Protein AF-D9S8B2-F1 (afdb_monomer_lite)

Organism: Fibrobacter succinogenes (strain ATCC 19169 / S85) (NCBI:txid59374)

pLDDT: mean 85.85, std 14.14, range [37.97, 97.62]

Structure (mmCIF, N/CA/C/O backbone):
data_AF-D9S8B2-F1
#
_entry.id   AF-D9S8B2-F1
#
loop_
_atom_site.group_PDB
_atom_site.id
_atom_site.type_symbol
_atom_site.label_atom_id
_atom_site.label_alt_id
_atom_site.label_comp_id
_atom_site.label_asym_id
_atom_site.label_entity_id
_atom_site.label_seq_id
_atom_site.pdbx_PDB_ins_code
_atom_site.Cartn_x
_atom_site.Cartn_y
_atom_site.Cartn_z
_atom_site.occupancy
_atom_site.B_iso_or_equiv
_atom_site.auth_seq_id
_atom_site.auth_comp_id
_atom_site.auth_asym_id
_atom_site.auth_atom_id
_atom_site.pdbx_PDB_model_num
ATOM 1 N N . MET A 1 1 ? 41.529 -46.459 -47.192 1.00 40.34 1 MET A N 1
ATOM 2 C CA . MET A 1 1 ? 40.587 -45.377 -46.836 1.00 40.34 1 MET A CA 1
ATOM 3 C C . MET A 1 1 ? 40.704 -44.286 -47.883 1.00 40.34 1 MET A C 1
ATOM 5 O O . MET A 1 1 ? 41.814 -43.800 -48.067 1.00 40.34 1 MET A O 1
ATOM 9 N N . PRO A 1 2 ? 39.638 -43.948 -48.622 1.00 37.97 2 PRO A N 1
ATOM 10 C CA . PRO A 1 2 ? 39.686 -42.832 -49.551 1.00 37.97 2 PRO A CA 1
ATOM 11 C C . PRO A 1 2 ? 39.616 -41.527 -48.749 1.00 37.97 2 PRO A C 1
ATOM 13 O O . PRO A 1 2 ? 38.739 -41.355 -47.906 1.00 37.97 2 PRO A O 1
ATOM 16 N N . ILE A 1 3 ? 40.571 -40.630 -48.984 1.00 41.50 3 ILE A N 1
ATOM 17 C CA . ILE A 1 3 ? 40.560 -39.269 -48.447 1.00 41.50 3 ILE A CA 1
ATOM 18 C C . ILE A 1 3 ? 39.401 -38.550 -49.141 1.00 41.50 3 ILE A C 1
ATOM 20 O O . ILE A 1 3 ? 39.420 -38.386 -50.363 1.00 41.50 3 ILE A O 1
ATOM 24 N N . ALA A 1 4 ? 38.370 -38.181 -48.383 1.00 45.09 4 ALA A N 1
ATOM 25 C CA . ALA A 1 4 ? 37.278 -37.369 -48.893 1.00 45.09 4 ALA A CA 1
ATOM 26 C C . ALA A 1 4 ? 37.857 -36.041 -49.408 1.00 45.09 4 ALA A C 1
ATOM 28 O O . ALA A 1 4 ? 38.433 -35.270 -48.642 1.00 45.09 4 ALA A O 1
ATOM 29 N N . LYS A 1 5 ? 37.730 -35.786 -50.715 1.00 48.94 5 LYS A N 1
ATOM 30 C CA . LYS A 1 5 ? 37.937 -34.456 -51.297 1.00 48.94 5 LYS A CA 1
ATOM 31 C C . LYS A 1 5 ? 36.783 -33.567 -50.828 1.00 48.94 5 LYS A C 1
ATOM 33 O O . LYS A 1 5 ? 35.779 -33.458 -51.521 1.00 48.94 5 LYS A O 1
ATOM 38 N N . GLY A 1 6 ? 36.899 -33.001 -49.630 1.00 53.28 6 GLY A N 1
ATOM 39 C CA . GLY A 1 6 ? 36.084 -31.853 -49.247 1.00 53.28 6 GLY A CA 1
ATOM 40 C C . GLY A 1 6 ? 36.497 -30.673 -50.118 1.00 53.28 6 GLY A C 1
ATOM 41 O O . GLY A 1 6 ? 37.694 -30.409 -50.254 1.00 53.28 6 GLY A O 1
ATOM 42 N N . GLU A 1 7 ? 35.536 -30.006 -50.754 1.00 49.44 7 GLU A N 1
ATOM 43 C CA . GLU A 1 7 ? 35.808 -28.710 -51.368 1.00 49.44 7 GLU A CA 1
ATOM 44 C C . GLU A 1 7 ? 36.380 -27.780 -50.289 1.00 49.44 7 GLU A C 1
ATOM 46 O O . GLU A 1 7 ? 35.862 -27.753 -49.168 1.00 49.44 7 GLU A O 1
ATOM 51 N N . PRO A 1 8 ? 37.488 -27.078 -50.571 1.00 61.03 8 PRO A N 1
ATOM 52 C CA . PRO A 1 8 ? 38.069 -26.168 -49.603 1.00 61.03 8 PRO A CA 1
ATOM 53 C C . PRO A 1 8 ? 37.047 -25.087 -49.251 1.00 61.03 8 PRO A C 1
ATOM 55 O O . PRO A 1 8 ? 36.530 -24.417 -50.144 1.00 61.03 8 PRO A O 1
ATOM 58 N N . ASP A 1 9 ? 36.778 -24.902 -47.957 1.00 74.31 9 ASP A N 1
ATOM 59 C CA . ASP A 1 9 ? 35.929 -23.813 -47.486 1.00 74.31 9 ASP A CA 1
ATOM 60 C C . ASP A 1 9 ? 36.601 -22.475 -47.822 1.00 74.31 9 ASP A C 1
ATOM 62 O O . ASP A 1 9 ? 37.507 -21.992 -47.133 1.00 74.31 9 ASP A O 1
ATOM 66 N N . THR A 1 10 ? 36.158 -21.878 -48.926 1.00 68.88 10 THR A N 1
ATOM 67 C CA . THR A 1 10 ? 36.638 -20.594 -49.438 1.00 68.88 10 THR A CA 1
ATOM 68 C C . THR A 1 10 ? 36.550 -19.483 -48.394 1.00 68.88 10 THR A C 1
ATOM 70 O O . THR A 1 10 ? 37.372 -18.566 -48.422 1.00 68.88 10 THR A O 1
ATOM 73 N N . ARG A 1 11 ? 35.616 -19.574 -47.437 1.00 71.56 11 ARG A N 1
ATOM 74 C CA . ARG A 1 11 ? 35.477 -18.606 -46.345 1.00 71.56 11 ARG A CA 1
ATOM 75 C C . ARG A 1 11 ? 36.590 -18.765 -45.316 1.00 71.56 11 ARG A C 1
ATOM 77 O O . ARG A 1 11 ? 37.235 -17.776 -44.973 1.00 71.56 11 ARG A O 1
ATOM 84 N N . ALA A 1 12 ? 36.857 -19.992 -44.871 1.00 72.38 12 ALA A N 1
ATOM 85 C CA . ALA A 1 12 ? 37.939 -20.284 -43.931 1.00 72.38 12 ALA A CA 1
ATOM 86 C C . ALA A 1 12 ? 39.316 -19.920 -44.515 1.00 72.38 12 ALA A C 1
ATOM 88 O O . ALA A 1 12 ? 40.185 -19.406 -43.805 1.00 72.38 12 ALA A O 1
ATOM 89 N N . ILE A 1 13 ? 39.503 -20.111 -45.826 1.00 80.06 13 ILE A N 1
ATOM 90 C CA . ILE A 1 13 ? 40.725 -19.702 -46.531 1.00 80.06 13 ILE A CA 1
ATOM 91 C C . ILE A 1 13 ? 40.850 -18.178 -46.574 1.00 80.06 13 ILE A C 1
ATOM 93 O O . ILE A 1 13 ? 41.906 -17.652 -46.226 1.00 80.06 13 ILE A O 1
ATOM 97 N N . ALA A 1 14 ? 39.789 -17.459 -46.954 1.00 77.69 14 ALA A N 1
ATOM 98 C CA . ALA A 1 14 ? 39.804 -15.997 -46.996 1.00 77.69 14 ALA A CA 1
ATOM 99 C C . ALA A 1 14 ? 40.074 -15.387 -45.610 1.00 77.69 14 ALA A C 1
ATOM 101 O O . ALA A 1 14 ? 40.873 -14.462 -45.497 1.00 77.69 14 ALA A O 1
ATOM 102 N N . GLN A 1 15 ? 39.482 -15.949 -44.554 1.00 78.88 15 GLN A N 1
ATOM 103 C CA . GLN A 1 15 ? 39.717 -15.531 -43.171 1.00 78.88 15 GLN A CA 1
ATOM 104 C C . GLN A 1 15 ? 41.170 -15.775 -42.736 1.00 78.88 15 GLN A C 1
ATOM 106 O O . GLN A 1 15 ? 41.804 -14.892 -42.160 1.00 78.88 15 GLN A O 1
ATOM 111 N N . SER A 1 16 ? 41.723 -16.946 -43.064 1.00 81.38 16 SER A N 1
ATOM 112 C CA . SER A 1 16 ? 43.114 -17.291 -42.740 1.00 81.38 16 SER A CA 1
ATOM 113 C C . SER A 1 16 ? 44.113 -16.397 -43.483 1.00 81.38 16 SER A C 1
ATOM 115 O O . SER A 1 16 ? 45.097 -15.943 -42.901 1.00 81.38 16 SER A O 1
ATOM 117 N N . LEU A 1 17 ? 43.849 -16.101 -44.761 1.00 83.12 17 LEU A N 1
ATOM 118 C CA . LEU A 1 17 ? 44.675 -15.199 -45.565 1.00 83.12 17 LEU A CA 1
ATOM 119 C C . LEU A 1 17 ? 44.575 -13.746 -45.087 1.00 83.12 17 LEU A C 1
ATOM 121 O O . LEU A 1 17 ? 45.589 -13.055 -45.070 1.00 83.12 17 LEU A O 1
ATOM 125 N N . LEU A 1 18 ? 43.388 -13.292 -44.677 1.00 82.12 18 LEU A N 1
ATOM 126 C CA . LEU A 1 18 ? 43.183 -11.948 -44.133 1.00 82.12 18 LEU A CA 1
ATOM 127 C C . LEU A 1 18 ? 43.963 -11.750 -42.828 1.00 82.12 18 LEU A C 1
ATOM 129 O O . LEU A 1 18 ? 44.600 -10.717 -42.652 1.00 82.12 18 LEU A O 1
ATOM 133 N N . ALA A 1 19 ? 43.964 -12.758 -41.951 1.00 78.25 19 ALA A N 1
ATOM 134 C CA . ALA A 1 19 ? 44.742 -12.733 -40.715 1.00 78.25 19 ALA A CA 1
ATOM 135 C C . ALA A 1 19 ? 46.261 -12.754 -40.970 1.00 78.25 19 ALA A C 1
ATOM 137 O O . ALA A 1 19 ? 47.012 -12.081 -40.268 1.00 78.25 19 ALA A O 1
ATOM 138 N N . ALA A 1 20 ? 46.721 -13.512 -41.971 1.00 83.31 20 ALA A N 1
ATOM 139 C CA . ALA A 1 20 ? 48.143 -13.623 -42.299 1.00 83.31 20 ALA A CA 1
ATOM 140 C C . ALA A 1 20 ? 48.694 -12.410 -43.071 1.00 83.31 20 ALA A C 1
ATOM 142 O O . ALA A 1 20 ? 49.870 -12.077 -42.928 1.00 83.31 20 ALA A O 1
ATOM 143 N N . PHE A 1 21 ? 47.863 -11.754 -43.887 1.00 83.44 21 PHE A N 1
ATOM 144 C CA . PHE A 1 21 ? 48.269 -10.662 -44.778 1.00 83.44 21 PHE A CA 1
ATOM 145 C C . PHE A 1 21 ? 47.325 -9.448 -44.690 1.00 83.44 21 PHE A C 1
ATOM 147 O O . PHE A 1 21 ? 46.774 -9.027 -45.711 1.00 83.44 21 PHE A O 1
ATOM 154 N N . PRO A 1 22 ? 47.142 -8.837 -43.507 1.00 79.38 22 PRO A N 1
ATOM 155 C CA . PRO A 1 22 ? 46.207 -7.723 -43.334 1.00 79.38 22 PRO A CA 1
ATOM 156 C C . PRO A 1 22 ? 46.575 -6.502 -44.194 1.00 79.38 22 PRO A C 1
ATOM 158 O O . PRO A 1 22 ? 45.698 -5.839 -44.743 1.00 79.38 22 PRO A O 1
ATOM 161 N N . ASP A 1 23 ? 47.871 -6.248 -44.407 1.00 80.62 23 ASP A N 1
ATOM 162 C CA . ASP A 1 23 ? 48.366 -5.132 -45.230 1.00 80.62 23 ASP A CA 1
ATOM 163 C C . ASP A 1 23 ? 48.114 -5.307 -46.736 1.00 80.62 23 ASP A C 1
ATOM 165 O O . ASP A 1 23 ? 48.224 -4.351 -47.509 1.00 80.62 23 ASP A O 1
ATOM 169 N N . ALA A 1 24 ? 47.783 -6.526 -47.168 1.00 85.75 24 ALA A N 1
ATOM 170 C CA . ALA A 1 24 ? 47.429 -6.821 -48.551 1.00 85.75 24 ALA A CA 1
ATOM 171 C C . ALA A 1 24 ? 45.948 -6.534 -48.847 1.00 85.75 24 ALA A C 1
ATOM 173 O O . ALA A 1 24 ? 45.521 -6.677 -49.996 1.00 85.75 24 ALA A O 1
ATOM 174 N N . LEU A 1 25 ? 45.156 -6.150 -47.841 1.00 89.69 25 LEU A N 1
ATOM 175 C CA . LEU A 1 25 ? 43.737 -5.876 -48.010 1.00 89.69 25 LEU A CA 1
ATOM 176 C C . LEU A 1 25 ? 43.513 -4.581 -48.796 1.00 89.69 25 LEU A C 1
ATOM 178 O O . LEU A 1 25 ? 43.940 -3.498 -48.391 1.00 89.69 25 LEU A O 1
ATOM 182 N N . ALA A 1 26 ? 42.779 -4.697 -49.899 1.00 89.12 26 ALA A N 1
ATOM 183 C CA . ALA A 1 26 ? 42.326 -3.584 -50.711 1.00 89.12 26 ALA A CA 1
ATOM 184 C C . ALA A 1 26 ? 40.794 -3.493 -50.683 1.00 89.12 26 ALA A C 1
ATOM 186 O O . ALA A 1 26 ? 40.094 -4.427 -51.088 1.00 89.12 26 ALA A O 1
ATOM 187 N N . THR A 1 27 ? 40.271 -2.356 -50.226 1.00 87.44 27 THR A N 1
ATOM 188 C CA . THR A 1 27 ? 38.828 -2.088 -50.105 1.00 87.44 27 THR A CA 1
ATOM 189 C C . THR A 1 27 ? 38.334 -1.183 -51.238 1.00 87.44 27 THR A C 1
ATOM 191 O O . THR A 1 27 ? 39.125 -0.425 -51.812 1.00 87.44 27 THR A O 1
ATOM 194 N N . PRO A 1 28 ? 37.048 -1.267 -51.619 1.00 84.75 28 PRO A N 1
ATOM 195 C CA . PRO A 1 28 ? 36.519 -0.510 -52.747 1.00 84.75 28 PRO A CA 1
ATOM 196 C C . PRO A 1 28 ? 36.492 0.996 -52.436 1.00 84.75 28 PRO A C 1
ATOM 198 O O . PRO A 1 28 ? 36.058 1.426 -51.370 1.00 84.75 28 PRO A O 1
ATOM 201 N N . SER A 1 29 ? 36.954 1.815 -53.382 1.00 80.56 29 SER A N 1
ATOM 202 C CA . SER A 1 29 ? 36.983 3.279 -53.308 1.00 80.56 29 SER A CA 1
ATOM 203 C C . SER A 1 29 ? 36.643 3.865 -54.684 1.00 80.56 29 SER A C 1
ATOM 205 O O . SER A 1 29 ? 37.508 4.109 -55.527 1.00 80.56 29 SER A O 1
ATOM 207 N N . GLY A 1 30 ? 35.346 4.044 -54.951 1.00 80.06 30 GLY A N 1
ATOM 208 C CA . GLY A 1 30 ? 34.854 4.384 -56.290 1.00 80.06 30 GLY A CA 1
ATOM 209 C C . GLY A 1 30 ? 35.109 3.241 -57.279 1.00 80.06 30 GLY A C 1
ATOM 210 O O . GLY A 1 30 ? 34.728 2.107 -57.018 1.00 80.06 30 GLY A O 1
ATOM 211 N N . ASN A 1 31 ? 35.787 3.531 -58.395 1.00 81.56 31 ASN A N 1
ATOM 212 C CA . ASN A 1 31 ? 36.108 2.540 -59.438 1.00 81.56 31 ASN A CA 1
ATOM 213 C C . ASN A 1 31 ? 37.491 1.878 -59.260 1.00 81.56 31 ASN A C 1
ATOM 215 O O . ASN A 1 31 ? 38.008 1.262 -60.193 1.00 81.56 31 ASN A O 1
ATOM 219 N N . VAL A 1 32 ? 38.135 2.063 -58.106 1.00 86.75 32 VAL A N 1
ATOM 220 C CA . VAL A 1 32 ? 39.435 1.462 -57.775 1.00 86.75 32 VAL A CA 1
ATOM 221 C C . VAL A 1 32 ? 39.362 0.789 -56.408 1.00 86.75 32 VAL A C 1
ATOM 223 O O . VAL A 1 32 ? 38.509 1.131 -55.595 1.00 86.75 32 VAL A O 1
ATOM 226 N N . TYR A 1 33 ? 40.278 -0.130 -56.126 1.00 88.38 33 TYR A N 1
ATOM 227 C CA . TYR A 1 33 ? 40.517 -0.617 -54.768 1.00 88.38 33 TYR A CA 1
ATOM 228 C C . TYR A 1 33 ? 41.687 0.143 -54.161 1.00 88.38 33 TYR A C 1
ATOM 230 O O . TYR A 1 33 ? 42.648 0.465 -54.863 1.00 88.38 33 TYR A O 1
ATOM 238 N N . LYS A 1 34 ? 41.630 0.430 -52.865 1.00 87.56 34 LYS A N 1
ATOM 239 C CA . LYS A 1 34 ? 42.684 1.147 -52.150 1.00 87.56 34 LYS A CA 1
ATOM 240 C C . LYS A 1 34 ? 43.294 0.247 -51.085 1.00 87.56 34 LYS A C 1
ATOM 242 O O . LYS A 1 34 ? 42.571 -0.327 -50.280 1.00 87.56 34 LYS A O 1
ATOM 247 N N . LEU A 1 35 ? 44.618 0.144 -51.095 1.00 84.12 35 LEU A N 1
ATOM 248 C CA . LEU A 1 35 ? 45.398 -0.525 -50.054 1.00 84.12 35 LEU A CA 1
ATOM 249 C C . LEU A 1 35 ? 45.628 0.420 -48.865 1.00 84.12 35 LEU A C 1
ATOM 251 O O . LEU A 1 35 ? 45.626 1.646 -49.024 1.00 84.12 35 LEU A O 1
ATOM 255 N N . SER A 1 36 ? 45.909 -0.142 -47.688 1.00 77.75 36 SER A N 1
ATOM 256 C CA . SER A 1 36 ? 46.239 0.615 -46.465 1.00 77.75 36 SER A CA 1
ATOM 257 C C . SER A 1 36 ? 47.417 1.584 -46.656 1.00 77.75 36 SER A C 1
ATOM 259 O O . SER A 1 36 ? 47.409 2.695 -46.132 1.00 77.75 36 SER A O 1
ATOM 261 N N . ASN A 1 37 ? 48.390 1.215 -47.494 1.00 76.00 37 ASN A N 1
ATOM 262 C CA . ASN A 1 37 ? 49.560 2.031 -47.842 1.00 76.00 37 ASN A CA 1
ATOM 263 C C . ASN A 1 37 ? 49.279 3.168 -48.851 1.00 76.00 37 ASN A C 1
ATOM 265 O O . ASN A 1 37 ? 50.210 3.833 -49.305 1.00 76.00 37 ASN A O 1
ATOM 269 N N . GLY A 1 38 ? 48.016 3.384 -49.231 1.00 77.06 38 GLY A N 1
ATOM 270 C CA . GLY A 1 38 ? 47.596 4.452 -50.138 1.00 77.06 38 GLY A CA 1
ATOM 271 C C . GLY A 1 38 ? 47.731 4.132 -51.629 1.00 77.06 38 GLY A C 1
ATOM 272 O O . GLY A 1 38 ? 47.269 4.927 -52.449 1.00 77.06 38 GLY A O 1
ATOM 273 N N . ASN A 1 39 ? 48.301 2.979 -51.992 1.00 82.88 39 ASN A N 1
ATOM 274 C CA . ASN A 1 39 ? 48.330 2.524 -53.379 1.00 82.88 39 ASN A CA 1
ATOM 275 C C . ASN A 1 39 ? 46.927 2.146 -53.857 1.00 82.88 39 ASN A C 1
ATOM 277 O O . ASN A 1 39 ? 46.071 1.721 -53.077 1.00 82.88 39 ASN A O 1
ATOM 281 N N . THR A 1 40 ? 46.706 2.279 -55.161 1.00 86.62 40 THR A N 1
ATOM 282 C CA . THR A 1 40 ? 45.409 1.980 -55.777 1.00 86.62 40 THR A CA 1
ATOM 283 C C . THR A 1 40 ? 45.535 0.855 -56.787 1.00 86.62 40 THR A C 1
ATOM 285 O O . THR A 1 40 ? 46.554 0.723 -57.460 1.00 86.62 40 THR A O 1
ATOM 288 N N . ILE A 1 41 ? 44.500 0.033 -56.883 1.00 87.19 41 ILE A N 1
ATOM 289 C CA . ILE A 1 41 ? 44.422 -1.122 -57.769 1.00 87.19 41 ILE A CA 1
ATOM 290 C C . ILE A 1 41 ? 43.216 -0.937 -58.681 1.00 87.19 41 ILE A C 1
ATOM 292 O O . ILE A 1 41 ? 42.097 -0.722 -58.211 1.00 87.19 41 ILE A O 1
ATOM 296 N N . ARG A 1 42 ? 43.426 -1.091 -59.988 1.00 84.19 42 ARG A N 1
ATOM 297 C CA . ARG A 1 42 ? 42.338 -1.274 -60.952 1.00 84.19 42 ARG A CA 1
ATOM 298 C C . ARG A 1 42 ? 42.245 -2.732 -61.356 1.00 84.19 42 ARG A C 1
ATOM 300 O O . ARG A 1 42 ? 43.182 -3.286 -61.928 1.00 84.19 42 ARG A O 1
ATOM 307 N N . LEU A 1 43 ? 41.100 -3.339 -61.065 1.00 83.69 43 LEU A N 1
ATOM 308 C CA . LEU A 1 43 ? 40.816 -4.719 -61.425 1.00 83.69 43 LEU A CA 1
ATOM 309 C C . LEU A 1 43 ? 39.987 -4.746 -62.714 1.00 83.69 43 LEU A C 1
ATOM 311 O O . LEU A 1 43 ? 38.919 -4.146 -62.781 1.00 83.69 43 LEU A O 1
ATOM 315 N N . GLN A 1 44 ? 40.492 -5.421 -63.746 1.00 79.69 44 GLN A N 1
ATOM 316 C CA . GLN A 1 44 ? 39.791 -5.614 -65.018 1.00 79.69 44 GLN A CA 1
ATOM 317 C C . GLN A 1 44 ? 39.201 -7.025 -65.060 1.00 79.69 44 GLN A C 1
ATOM 319 O O . GLN A 1 44 ? 39.770 -7.927 -65.671 1.00 79.69 44 GLN A O 1
ATOM 324 N N . VAL A 1 45 ? 38.084 -7.217 -64.363 1.00 81.25 45 VAL A N 1
ATOM 325 C CA . VAL A 1 45 ? 37.318 -8.472 -64.346 1.00 81.25 45 VAL A CA 1
ATOM 326 C C . VAL A 1 45 ? 35.843 -8.169 -64.592 1.00 81.25 45 VAL A C 1
ATOM 328 O O . VAL A 1 45 ? 35.384 -7.069 -64.293 1.00 81.25 45 VAL A O 1
ATOM 331 N N . SER A 1 46 ? 35.111 -9.131 -65.152 1.00 78.62 46 SER A N 1
ATOM 332 C CA . SER A 1 46 ? 33.677 -8.995 -65.441 1.00 78.62 46 SER A CA 1
ATOM 333 C C . SER A 1 46 ? 32.833 -8.841 -64.174 1.00 78.62 46 SER A C 1
ATOM 335 O O . SER A 1 46 ? 31.876 -8.075 -64.173 1.00 78.62 46 SER A O 1
ATOM 337 N N . GLU A 1 47 ? 33.216 -9.533 -63.098 1.00 81.94 47 GLU A N 1
ATOM 338 C CA . GLU A 1 47 ? 32.547 -9.503 -61.795 1.00 81.94 47 GLU A CA 1
ATOM 339 C C . GLU A 1 47 ? 33.574 -9.182 -60.696 1.00 81.94 47 GLU A C 1
ATOM 341 O O . GLU A 1 47 ? 34.284 -10.073 -60.218 1.00 81.94 47 GLU A O 1
ATOM 346 N N . PRO A 1 48 ? 33.742 -7.898 -60.339 1.00 83.12 48 PRO A N 1
ATOM 347 C CA . PRO A 1 48 ? 34.685 -7.496 -59.302 1.00 83.12 48 PRO A CA 1
ATOM 348 C C . PRO A 1 48 ? 34.196 -7.927 -57.902 1.00 83.12 48 PRO A C 1
ATOM 350 O O . PRO A 1 48 ? 33.023 -7.727 -57.582 1.00 83.12 48 PRO A O 1
ATOM 353 N N . PRO A 1 49 ? 35.065 -8.494 -57.039 1.00 85.69 49 PRO A N 1
ATOM 354 C CA . PRO A 1 49 ? 34.691 -8.864 -55.671 1.00 85.69 49 PRO A CA 1
ATOM 355 C C . PRO A 1 49 ? 34.483 -7.622 -54.791 1.00 85.69 49 PRO A C 1
ATOM 357 O O . PRO A 1 49 ? 35.028 -6.562 -55.083 1.00 85.69 49 PRO A O 1
ATOM 360 N N . TYR A 1 50 ? 33.754 -7.736 -53.676 1.00 85.06 50 TYR A N 1
ATOM 361 C CA . TYR A 1 50 ? 33.530 -6.586 -52.785 1.00 85.06 50 TYR A CA 1
ATOM 362 C C . TYR A 1 50 ? 34.847 -5.977 -52.278 1.00 85.06 50 TYR A C 1
ATOM 364 O O . TYR A 1 50 ? 35.085 -4.789 -52.474 1.00 85.06 50 TYR A O 1
ATOM 372 N N . ALA A 1 51 ? 35.731 -6.793 -51.700 1.00 87.25 51 ALA A N 1
ATOM 373 C CA . ALA A 1 51 ? 37.124 -6.441 -51.432 1.00 87.25 51 ALA A CA 1
ATOM 374 C C . ALA A 1 51 ? 38.050 -7.578 -51.871 1.00 87.25 51 ALA A C 1
ATOM 376 O O . ALA A 1 51 ? 37.597 -8.668 -52.238 1.00 87.25 51 ALA A O 1
ATOM 377 N N . LEU A 1 52 ? 39.356 -7.331 -51.844 1.00 90.56 52 LEU A N 1
ATOM 378 C CA . LEU A 1 52 ? 40.347 -8.320 -52.253 1.00 90.56 52 LEU A CA 1
ATOM 379 C C . LEU A 1 52 ? 41.621 -8.244 -51.413 1.00 90.56 52 LEU A C 1
ATOM 381 O O . LEU A 1 52 ? 42.019 -7.169 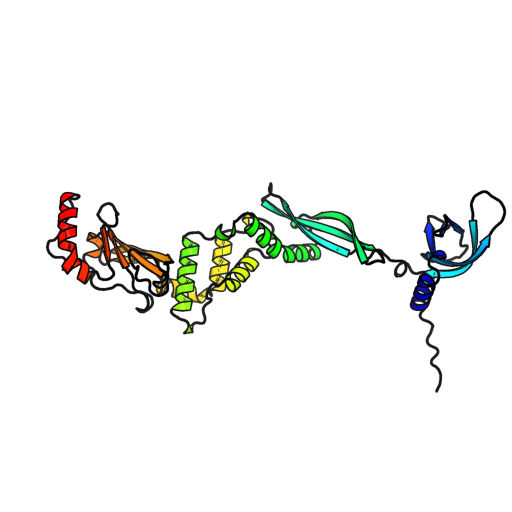-50.975 1.00 90.56 52 LEU A O 1
ATOM 385 N N . LEU A 1 53 ? 42.282 -9.385 -51.233 1.00 90.44 53 LEU A N 1
ATOM 386 C CA . LEU A 1 53 ? 43.662 -9.469 -50.754 1.00 90.44 53 LEU A CA 1
ATOM 387 C C . LEU A 1 53 ? 44.592 -9.527 -51.962 1.00 90.44 53 LEU A C 1
ATOM 389 O O . LEU A 1 53 ? 44.546 -10.489 -52.729 1.00 90.44 53 LEU A O 1
ATOM 393 N N . ALA A 1 54 ? 45.425 -8.508 -52.147 1.00 88.38 54 ALA A N 1
ATOM 394 C CA . ALA A 1 54 ? 46.381 -8.420 -53.244 1.00 88.38 54 ALA A CA 1
ATOM 395 C C . ALA A 1 54 ? 47.658 -9.214 -52.913 1.00 88.38 54 ALA A C 1
ATOM 397 O O . ALA A 1 54 ? 48.606 -8.689 -52.334 1.00 88.38 54 ALA A O 1
ATOM 398 N N . LEU A 1 55 ? 47.683 -10.494 -53.293 1.00 85.94 55 LEU A N 1
ATOM 399 C CA . LEU A 1 55 ? 48.771 -11.424 -52.960 1.00 85.94 55 LEU A CA 1
ATOM 400 C C . LEU A 1 55 ? 49.988 -11.278 -53.884 1.00 85.94 55 LEU A C 1
ATOM 402 O O . LEU A 1 55 ? 51.111 -11.589 -53.493 1.00 85.94 55 LEU A O 1
ATOM 406 N N . SER A 1 56 ? 49.783 -10.809 -55.117 1.00 84.88 56 SER A N 1
ATOM 407 C CA . SER A 1 56 ? 50.869 -10.521 -56.056 1.00 84.88 56 SER A CA 1
ATOM 408 C C . SER A 1 56 ? 50.560 -9.274 -56.877 1.00 84.88 56 SER A C 1
ATOM 410 O O . SER A 1 56 ? 49.486 -9.151 -57.472 1.00 84.88 56 SER A O 1
ATOM 412 N N . MET A 1 57 ? 51.502 -8.331 -56.881 1.00 83.62 57 MET A N 1
ATOM 413 C CA . MET A 1 57 ? 51.336 -6.994 -57.447 1.00 83.62 57 MET A CA 1
ATOM 414 C C . MET A 1 57 ? 52.525 -6.627 -58.333 1.00 83.62 57 MET A C 1
ATOM 416 O O . MET A 1 57 ? 53.676 -6.887 -57.988 1.00 83.62 57 MET A O 1
ATOM 420 N N . LEU A 1 58 ? 52.248 -5.951 -59.445 1.00 79.19 58 LEU A N 1
ATOM 421 C CA . LEU A 1 58 ? 53.241 -5.370 -60.342 1.00 79.19 58 LEU A CA 1
ATOM 422 C C . LEU A 1 58 ? 53.006 -3.861 -60.440 1.00 79.19 58 LEU A C 1
ATOM 424 O O . LEU A 1 58 ? 51.883 -3.407 -60.676 1.00 79.19 58 LEU A O 1
ATOM 428 N N . ARG A 1 59 ? 54.072 -3.070 -60.275 1.00 71.50 59 ARG A N 1
ATOM 429 C CA . ARG A 1 59 ? 54.013 -1.624 -60.519 1.00 71.50 59 ARG A CA 1
ATOM 430 C C . ARG A 1 59 ? 53.912 -1.368 -62.015 1.00 71.50 59 ARG A C 1
ATOM 432 O O . ARG A 1 59 ? 54.767 -1.813 -62.778 1.00 71.50 59 ARG A O 1
ATOM 439 N N . THR A 1 60 ? 52.908 -0.606 -62.425 1.00 66.81 60 THR A N 1
ATOM 440 C CA . THR A 1 60 ? 52.839 -0.070 -63.784 1.00 66.81 60 THR A CA 1
ATOM 441 C C . THR A 1 60 ? 53.633 1.235 -63.826 1.00 66.81 60 THR A C 1
ATOM 443 O O . THR A 1 60 ? 53.392 2.135 -63.026 1.00 66.81 60 THR A O 1
ATOM 446 N N . GLY A 1 61 ? 54.648 1.320 -64.687 1.00 52.88 61 GLY A N 1
ATOM 447 C CA . GLY A 1 61 ? 55.538 2.482 -64.747 1.00 52.88 61 GLY A CA 1
ATOM 448 C C . GLY A 1 61 ? 54.893 3.714 -65.396 1.00 52.88 61 GLY A C 1
ATOM 449 O O . GLY A 1 61 ? 54.214 3.584 -66.409 1.00 52.88 61 GLY A O 1
ATOM 450 N N . GLY A 1 62 ? 55.190 4.899 -64.842 1.00 53.41 62 GLY A N 1
ATOM 451 C CA . GLY A 1 62 ? 55.017 6.204 -65.498 1.00 53.41 62 GLY A CA 1
ATOM 452 C C . GLY A 1 62 ? 53.889 7.095 -64.960 1.00 53.41 62 GLY A C 1
ATOM 453 O O . GLY A 1 62 ? 52.840 7.196 -65.581 1.00 53.41 62 GLY A O 1
ATOM 454 N N . GLY A 1 63 ? 54.129 7.813 -63.854 1.00 49.75 63 GLY A N 1
ATOM 455 C CA . GLY A 1 63 ? 53.271 8.920 -63.396 1.00 49.75 63 GLY A CA 1
ATOM 456 C C . GLY A 1 63 ? 53.092 8.994 -61.875 1.00 49.75 63 GLY A C 1
ATOM 457 O O . GLY A 1 63 ? 53.087 7.979 -61.192 1.00 49.75 63 GLY A O 1
ATOM 458 N N . SER A 1 64 ? 52.943 10.209 -61.337 1.00 51.41 64 SER A N 1
ATOM 459 C CA . SER A 1 64 ? 52.984 10.565 -59.902 1.00 51.41 64 SER A CA 1
ATOM 460 C C . SER A 1 64 ? 51.824 10.038 -59.021 1.00 51.41 64 SER A C 1
ATOM 462 O O . SER A 1 64 ? 51.538 10.625 -57.976 1.00 51.41 64 SER A O 1
ATOM 464 N N . LYS A 1 65 ? 51.148 8.943 -59.386 1.00 55.03 65 LYS A N 1
ATOM 465 C CA . LYS A 1 65 ? 50.184 8.242 -58.519 1.00 55.03 65 LYS A CA 1
ATOM 466 C C . LYS A 1 65 ? 50.354 6.732 -58.694 1.00 55.03 65 LYS A C 1
ATOM 468 O O . LYS A 1 65 ? 50.297 6.223 -59.807 1.00 55.03 65 LYS A O 1
ATOM 473 N N . SER A 1 66 ? 50.619 6.039 -57.592 1.00 64.12 66 SER A N 1
ATOM 474 C CA . SER A 1 66 ? 50.974 4.622 -57.508 1.00 64.12 66 SER A CA 1
ATOM 475 C C . SER A 1 66 ? 49.788 3.692 -57.799 1.00 64.12 66 SER A C 1
ATOM 477 O O . SER A 1 66 ? 49.137 3.153 -56.901 1.00 64.12 66 SER A O 1
ATOM 479 N N . GLU A 1 67 ? 49.507 3.513 -59.085 1.00 71.75 67 GLU A N 1
ATOM 480 C CA . GLU A 1 67 ? 48.578 2.506 -59.593 1.00 71.75 67 GLU A CA 1
ATOM 481 C C . GLU A 1 67 ? 49.298 1.148 -59.712 1.00 71.75 67 GLU A C 1
ATOM 483 O O . GLU A 1 67 ? 50.426 1.055 -60.209 1.00 71.75 67 GLU A O 1
ATOM 488 N N . LEU A 1 68 ? 48.676 0.093 -59.187 1.00 80.19 68 LEU A N 1
ATOM 489 C CA . LEU A 1 68 ? 49.201 -1.270 -59.164 1.00 80.19 68 LEU A CA 1
ATOM 490 C C . LEU A 1 68 ? 48.313 -2.191 -59.995 1.00 80.19 68 LEU A C 1
ATOM 492 O O . LEU A 1 68 ? 47.082 -2.127 -59.926 1.00 80.19 68 LEU A O 1
ATOM 496 N N . ARG A 1 69 ? 48.948 -3.107 -60.730 1.00 81.06 69 ARG A N 1
ATOM 497 C CA . ARG A 1 69 ? 48.260 -4.228 -61.369 1.00 81.06 69 ARG A CA 1
ATOM 498 C C . ARG A 1 69 ? 48.396 -5.458 -60.487 1.00 81.06 69 ARG A C 1
ATOM 500 O O . ARG A 1 69 ? 49.507 -5.849 -60.137 1.00 81.06 69 ARG A O 1
ATOM 507 N N . VAL A 1 70 ? 47.272 -6.076 -60.151 1.00 85.00 70 VAL A N 1
ATOM 508 C CA . VAL A 1 70 ? 47.246 -7.310 -59.361 1.00 85.00 70 VAL A CA 1
ATOM 509 C C . VAL A 1 70 ? 47.218 -8.508 -60.304 1.00 85.00 70 VAL A C 1
ATOM 511 O O . VAL A 1 70 ? 46.393 -8.560 -61.213 1.00 85.00 70 VAL A O 1
ATOM 514 N N . SER A 1 71 ? 48.147 -9.442 -60.110 1.00 83.50 71 SER A N 1
ATOM 515 C CA . SER A 1 71 ? 48.242 -10.699 -60.867 1.00 83.50 71 SER A CA 1
ATOM 516 C C . SER A 1 71 ? 47.622 -11.877 -60.117 1.00 83.50 71 SER A C 1
ATOM 518 O O . SER A 1 71 ? 47.166 -12.824 -60.750 1.00 83.50 71 SER A O 1
ATOM 520 N N . LEU A 1 72 ? 47.577 -11.809 -58.783 1.00 87.06 72 LEU A N 1
ATOM 521 C CA . LEU A 1 72 ? 46.923 -12.795 -57.929 1.00 87.06 72 LEU A CA 1
ATOM 522 C C . LEU A 1 72 ? 46.201 -12.088 -56.785 1.00 87.06 72 LEU A C 1
ATOM 524 O O . LEU A 1 72 ? 46.813 -11.309 -56.050 1.00 87.06 72 LEU A O 1
ATOM 528 N N . TYR A 1 73 ? 44.919 -12.399 -56.621 1.00 90.31 73 TYR A N 1
ATOM 529 C CA . TYR A 1 73 ? 44.123 -11.932 -55.497 1.00 90.31 73 TYR A CA 1
ATOM 530 C C . TYR A 1 73 ? 43.249 -13.042 -54.927 1.00 90.31 73 TYR A C 1
ATOM 532 O O . TYR A 1 73 ? 42.891 -13.982 -55.635 1.00 90.31 73 TYR A O 1
ATOM 540 N N . ALA A 1 74 ? 42.883 -12.897 -53.656 1.00 89.00 74 ALA A N 1
ATOM 541 C CA . ALA A 1 74 ? 41.800 -13.658 -53.046 1.00 89.00 74 ALA A CA 1
ATOM 542 C C . ALA A 1 74 ? 40.606 -12.720 -52.798 1.00 89.00 74 ALA A C 1
ATOM 544 O O . ALA A 1 74 ? 40.809 -11.639 -52.236 1.00 89.00 74 ALA A O 1
ATOM 545 N N . PRO A 1 75 ? 39.381 -13.073 -53.228 1.00 88.06 75 PRO A N 1
ATOM 546 C CA . PRO A 1 75 ? 38.199 -12.277 -52.926 1.00 88.06 75 PRO A CA 1
ATOM 547 C C . PRO A 1 75 ? 37.909 -12.330 -51.424 1.00 88.06 75 PRO A C 1
ATOM 549 O O . PRO A 1 75 ? 37.954 -13.401 -50.817 1.00 88.06 75 PRO A O 1
ATOM 552 N N . VAL A 1 76 ? 37.595 -11.179 -50.832 1.00 84.69 76 VAL A N 1
ATOM 553 C CA . VAL A 1 76 ? 37.169 -11.093 -49.434 1.00 84.69 76 VAL A CA 1
ATOM 554 C C . VAL A 1 76 ? 35.692 -10.691 -49.403 1.00 84.69 76 VAL A C 1
ATOM 556 O O . VAL A 1 76 ? 35.354 -9.583 -49.837 1.00 84.69 76 VAL A O 1
ATOM 559 N N . PRO A 1 77 ? 34.802 -11.584 -48.932 1.00 79.31 77 PRO A N 1
ATOM 560 C CA . PRO A 1 77 ? 33.397 -11.271 -48.714 1.00 79.31 77 PRO A CA 1
ATOM 561 C C . PRO A 1 77 ? 33.235 -10.103 -47.736 1.00 79.31 77 PRO A C 1
ATOM 563 O O . PRO A 1 77 ? 34.037 -9.947 -46.811 1.00 79.31 77 PRO A O 1
ATOM 566 N N . LYS A 1 78 ? 32.185 -9.294 -47.920 1.00 76.56 78 LYS A N 1
ATOM 567 C CA . LYS A 1 78 ? 31.903 -8.124 -47.069 1.00 76.56 78 LYS A CA 1
ATOM 568 C C . LYS A 1 78 ? 31.808 -8.510 -45.590 1.00 76.56 78 LYS A C 1
ATOM 570 O O . LYS A 1 78 ? 32.226 -7.750 -44.726 1.00 76.56 78 LYS A O 1
ATOM 575 N N . GLU A 1 79 ? 31.315 -9.712 -45.317 1.00 70.81 79 GLU A N 1
ATOM 576 C CA . GLU A 1 79 ? 31.087 -10.260 -43.984 1.00 70.81 79 GLU A CA 1
ATOM 577 C C . GLU A 1 79 ? 32.392 -10.538 -43.217 1.00 70.81 79 GLU A C 1
ATOM 579 O O . GLU A 1 79 ? 32.376 -10.569 -41.991 1.00 70.81 79 GLU A O 1
ATOM 584 N N . LEU A 1 80 ? 33.523 -10.746 -43.911 1.00 71.44 80 LEU A N 1
ATOM 585 C CA . LEU A 1 80 ? 34.827 -11.021 -43.285 1.00 71.44 80 LEU A CA 1
ATOM 586 C C . LEU A 1 80 ? 35.644 -9.761 -42.980 1.00 71.44 80 LEU A C 1
ATOM 588 O O . LEU A 1 80 ? 36.614 -9.837 -42.232 1.00 71.44 80 LEU A O 1
ATOM 592 N N . LEU A 1 81 ? 35.283 -8.611 -43.546 1.00 70.56 81 LEU A N 1
ATOM 593 C CA . LEU A 1 81 ? 36.063 -7.371 -43.433 1.00 70.56 81 LEU A CA 1
ATOM 594 C C . LEU A 1 81 ? 35.841 -6.629 -42.117 1.00 70.56 81 LEU A C 1
ATOM 596 O O . LEU A 1 81 ? 36.213 -5.464 -42.015 1.00 70.56 81 LEU A O 1
ATOM 600 N N . GLY A 1 82 ? 35.213 -7.288 -41.140 1.00 56.00 82 GLY A N 1
ATOM 601 C CA . GLY A 1 82 ? 34.533 -6.587 -40.070 1.00 56.00 82 GLY A CA 1
ATOM 602 C C . GLY A 1 82 ? 33.487 -5.684 -40.707 1.00 56.00 82 GLY A C 1
ATOM 603 O O . GLY A 1 82 ? 33.694 -4.483 -40.851 1.00 56.00 82 GLY A O 1
ATOM 604 N N . GLY A 1 83 ? 32.349 -6.254 -41.113 1.00 46.50 83 GLY A N 1
ATOM 605 C CA . GLY A 1 83 ? 31.151 -5.436 -40.981 1.00 46.50 83 GLY A CA 1
ATOM 606 C C . GLY A 1 83 ? 31.150 -5.014 -39.521 1.00 46.50 83 GLY A C 1
ATOM 607 O O . GLY A 1 83 ? 31.232 -5.894 -38.666 1.00 46.50 83 GLY A O 1
ATOM 608 N N . GLU A 1 84 ? 31.206 -3.712 -39.245 1.00 47.72 84 GLU A N 1
ATOM 609 C CA . GLU A 1 84 ? 30.835 -3.195 -37.935 1.00 47.72 84 GLU A CA 1
ATOM 610 C C . GLU A 1 84 ? 29.581 -3.983 -37.552 1.00 47.72 84 GLU A C 1
ATOM 612 O O . GLU A 1 84 ? 28.567 -3.903 -38.252 1.00 47.72 84 GLU A O 1
ATOM 617 N N . SER A 1 85 ? 29.675 -4.876 -36.564 1.00 46.88 85 SER A N 1
ATOM 618 C CA . SER A 1 85 ? 28.462 -5.402 -35.960 1.00 46.88 85 SER A CA 1
ATOM 619 C C . SER A 1 85 ? 27.865 -4.175 -35.302 1.00 46.88 85 SER A C 1
ATOM 621 O O . SER A 1 85 ? 28.290 -3.810 -34.211 1.00 46.88 85 SER A O 1
ATOM 623 N N . GLU A 1 86 ? 26.995 -3.476 -36.032 1.00 55.50 86 GLU A N 1
ATOM 624 C CA . GLU A 1 86 ? 26.169 -2.408 -35.495 1.00 55.50 86 GLU A CA 1
ATOM 625 C C . GLU A 1 86 ? 25.284 -3.078 -34.451 1.00 55.50 86 GLU A C 1
ATOM 627 O O . GLU A 1 86 ? 24.257 -3.690 -34.756 1.00 55.50 86 GLU A O 1
ATOM 632 N N . ASN A 1 87 ? 25.761 -3.064 -33.213 1.00 78.38 87 ASN A N 1
ATOM 633 C CA . ASN A 1 87 ? 24.979 -3.509 -32.088 1.00 78.38 87 ASN A CA 1
ATOM 634 C C . ASN A 1 87 ? 24.019 -2.374 -31.751 1.00 78.38 87 ASN A C 1
ATOM 636 O O . ASN A 1 87 ? 24.425 -1.217 -31.658 1.00 78.38 87 ASN A O 1
ATOM 640 N N . ILE A 1 88 ? 22.739 -2.696 -31.610 1.00 87.00 88 ILE A N 1
ATOM 641 C CA . ILE A 1 88 ? 21.722 -1.701 -31.287 1.00 87.00 88 ILE A CA 1
ATOM 642 C C . ILE A 1 88 ? 21.331 -1.903 -29.830 1.00 87.00 88 ILE A C 1
ATOM 644 O O . ILE A 1 88 ? 20.705 -2.908 -29.483 1.00 87.00 88 ILE A O 1
ATOM 648 N N . ARG A 1 89 ? 21.676 -0.930 -28.986 1.00 92.19 89 ARG A N 1
ATOM 649 C CA . ARG A 1 89 ? 21.213 -0.848 -27.599 1.00 92.19 89 ARG A CA 1
ATOM 650 C C . ARG A 1 89 ? 20.024 0.100 -27.510 1.00 92.19 89 ARG A C 1
ATOM 652 O O . ARG A 1 89 ? 19.963 1.111 -28.207 1.00 92.19 89 ARG A O 1
ATOM 659 N N . TYR A 1 90 ? 19.092 -0.215 -26.618 1.00 94.19 90 TYR A N 1
ATOM 660 C CA . TYR A 1 90 ? 17.993 0.677 -26.277 1.00 94.19 90 TYR A CA 1
ATOM 661 C C . TYR A 1 90 ? 18.140 1.175 -24.846 1.00 94.19 90 TYR A C 1
ATOM 663 O O . TYR A 1 90 ? 18.544 0.426 -23.961 1.00 94.19 90 TYR A O 1
ATOM 671 N N . GLU A 1 91 ? 17.780 2.432 -24.628 1.00 95.62 91 GLU A N 1
ATOM 672 C CA . GLU A 1 91 ? 17.733 3.066 -23.313 1.00 95.62 91 GLU A CA 1
ATOM 673 C C . GLU A 1 91 ? 16.444 3.872 -23.158 1.00 95.62 91 GLU A C 1
ATOM 675 O O . GLU A 1 91 ? 15.776 4.207 -24.142 1.00 95.62 91 GLU A O 1
ATOM 680 N N . LEU A 1 92 ? 16.104 4.224 -21.918 1.00 97.38 92 LEU A N 1
ATOM 681 C CA . LEU A 1 92 ? 15.004 5.132 -21.616 1.00 97.38 92 LEU A CA 1
ATOM 682 C C . LEU A 1 92 ? 15.528 6.459 -21.075 1.00 97.38 92 LEU A C 1
ATOM 684 O O . LEU A 1 92 ? 16.324 6.510 -20.142 1.00 97.38 92 LEU A O 1
ATOM 688 N N . LEU A 1 93 ? 15.021 7.555 -21.636 1.00 95.75 93 LEU A N 1
ATOM 689 C CA . LEU A 1 93 ? 15.320 8.913 -21.198 1.00 95.75 93 LEU A CA 1
ATOM 690 C C . LEU A 1 93 ? 14.095 9.555 -20.562 1.00 95.75 93 LEU A C 1
ATOM 692 O O . LEU A 1 93 ? 13.047 9.688 -21.195 1.00 95.75 93 LEU A O 1
ATOM 696 N N . TRP A 1 94 ? 14.250 10.028 -19.327 1.00 96.31 94 TRP A N 1
ATOM 697 C CA . TRP A 1 94 ? 13.222 10.805 -18.645 1.00 96.31 94 TRP A CA 1
ATOM 698 C C . TRP A 1 94 ? 13.111 12.227 -19.217 1.00 96.31 94 TRP A C 1
ATOM 700 O O . TRP A 1 94 ? 14.068 13.004 -19.200 1.00 96.31 94 TRP A O 1
ATOM 710 N N . ARG A 1 95 ? 11.914 12.611 -19.664 1.00 95.12 95 ARG A N 1
ATOM 711 C CA . ARG A 1 95 ? 11.565 13.971 -20.095 1.00 95.12 95 ARG A CA 1
ATOM 712 C C . ARG A 1 95 ? 10.725 14.652 -19.016 1.00 95.12 95 ARG A C 1
ATOM 714 O O . ARG A 1 95 ? 9.503 14.535 -19.020 1.00 95.12 95 ARG A O 1
ATOM 721 N N . SER A 1 96 ? 11.367 15.419 -18.132 1.00 91.94 96 SER A N 1
ATOM 722 C CA . SER A 1 96 ? 10.701 16.096 -17.003 1.00 91.94 96 SER A CA 1
ATOM 723 C C . SER A 1 96 ? 9.542 17.001 -17.421 1.00 91.94 96 SER A C 1
ATOM 725 O O . SER A 1 96 ? 8.477 16.922 -16.826 1.00 91.94 96 SER A O 1
ATOM 727 N N . GLY A 1 97 ? 9.697 17.793 -18.487 1.00 92.25 97 GLY A N 1
ATOM 728 C CA . GLY A 1 97 ? 8.635 18.689 -18.968 1.00 92.25 97 GLY A CA 1
ATOM 729 C C . GLY A 1 97 ? 7.378 17.984 -19.496 1.00 92.25 97 GLY A C 1
ATOM 730 O O . GLY A 1 97 ? 6.359 18.636 -19.690 1.00 92.25 97 GLY A O 1
ATOM 731 N N . GLN A 1 98 ? 7.444 16.675 -19.752 1.00 91.44 98 GLN A N 1
ATOM 732 C CA . GLN A 1 98 ? 6.326 15.855 -20.236 1.00 91.44 98 GLN A CA 1
ATOM 733 C C . GLN A 1 98 ? 5.980 14.704 -19.278 1.00 91.44 98 GLN A C 1
ATOM 735 O O . GLN A 1 98 ? 5.105 13.905 -19.599 1.00 91.44 98 GLN A O 1
ATOM 740 N N . GLU A 1 99 ? 6.693 14.601 -18.152 1.00 94.81 99 GLU A N 1
ATOM 741 C CA . GLU A 1 99 ? 6.579 13.537 -17.149 1.00 94.81 99 GLU A CA 1
ATOM 742 C C . GLU A 1 99 ? 6.491 12.124 -17.752 1.00 94.81 99 GLU A C 1
ATOM 744 O O . GLU A 1 99 ? 5.616 11.323 -17.408 1.00 94.81 99 GLU A O 1
ATOM 749 N N . ARG A 1 100 ? 7.395 11.821 -18.692 1.00 96.06 100 ARG A N 1
ATOM 750 C CA . ARG A 1 100 ? 7.425 10.527 -19.382 1.00 96.06 100 ARG A CA 1
ATOM 751 C C . ARG A 1 100 ? 8.827 10.061 -19.740 1.00 96.06 100 ARG A C 1
ATOM 753 O O . ARG A 1 100 ? 9.729 10.877 -19.930 1.00 96.06 100 ARG A O 1
ATOM 760 N N . PHE A 1 101 ? 8.964 8.759 -19.943 1.00 97.62 101 PHE A N 1
ATOM 761 C CA . PHE A 1 101 ? 10.091 8.154 -20.634 1.00 97.62 101 PHE A CA 1
ATOM 762 C C . PHE A 1 101 ? 9.900 8.181 -22.152 1.00 97.62 101 PHE A C 1
ATOM 764 O O . PHE A 1 101 ? 8.797 7.989 -22.671 1.00 97.62 101 PHE A O 1
ATOM 771 N N . ILE A 1 102 ? 10.999 8.410 -22.864 1.00 96.75 102 ILE A N 1
ATOM 772 C CA . ILE A 1 102 ? 11.124 8.178 -24.305 1.00 96.75 102 ILE A CA 1
ATOM 773 C C . ILE A 1 102 ? 12.247 7.171 -24.548 1.00 96.75 102 ILE A C 1
ATOM 775 O O . ILE A 1 102 ? 13.164 7.073 -23.735 1.00 96.75 102 ILE A O 1
ATOM 779 N N . GLY A 1 103 ? 12.182 6.437 -25.653 1.00 96.25 103 GLY A N 1
ATOM 780 C CA . GLY A 1 103 ? 13.253 5.534 -26.047 1.00 96.25 103 GLY A CA 1
ATOM 781 C C . GLY A 1 103 ? 14.434 6.285 -26.649 1.00 96.25 103 GLY A C 1
ATOM 782 O O . GLY A 1 103 ? 14.263 7.317 -27.300 1.00 96.25 103 GLY A O 1
ATOM 783 N N . ILE A 1 104 ? 15.628 5.744 -26.466 1.00 95.25 104 ILE A N 1
ATOM 784 C CA . ILE A 1 104 ? 16.812 6.079 -27.248 1.00 95.25 104 ILE A CA 1
ATOM 785 C C . ILE A 1 104 ? 17.286 4.786 -27.899 1.00 95.25 104 ILE A C 1
ATOM 787 O O . ILE A 1 104 ? 17.479 3.787 -27.216 1.00 95.25 104 ILE A O 1
ATOM 791 N N . GLU A 1 105 ? 17.459 4.815 -29.212 1.00 93.44 105 GLU A N 1
ATOM 792 C CA . GLU A 1 105 ? 18.157 3.788 -29.976 1.00 93.44 105 GLU A CA 1
ATOM 793 C C . GLU A 1 105 ? 19.599 4.245 -30.177 1.00 93.44 105 GLU A C 1
ATOM 795 O O . GLU A 1 105 ? 19.843 5.342 -30.690 1.00 93.44 105 GLU A O 1
ATOM 800 N N . ILE A 1 106 ? 20.539 3.422 -29.727 1.00 91.44 106 ILE A N 1
ATOM 801 C CA . ILE A 1 106 ? 21.971 3.694 -29.741 1.00 91.44 106 ILE A CA 1
ATOM 802 C C . ILE A 1 106 ? 22.629 2.643 -30.624 1.00 91.44 106 ILE A C 1
ATOM 804 O O . ILE A 1 106 ? 22.546 1.450 -30.340 1.00 91.44 106 ILE A O 1
ATOM 808 N N . HIS A 1 107 ? 23.251 3.095 -31.708 1.00 88.31 107 HIS A N 1
ATOM 809 C CA . HIS A 1 107 ? 24.037 2.243 -32.593 1.00 88.31 107 HIS A CA 1
ATOM 810 C C . HIS A 1 107 ? 25.474 2.252 -32.102 1.00 88.31 107 HIS A C 1
ATOM 812 O O . HIS A 1 107 ? 26.053 3.316 -31.870 1.00 88.31 107 HIS A O 1
ATOM 818 N N . GLU A 1 108 ? 26.041 1.069 -31.936 1.00 86.56 108 GLU A N 1
ATOM 819 C CA . GLU A 1 108 ? 27.383 0.874 -31.417 1.00 86.56 108 GLU A CA 1
ATOM 820 C C . GLU A 1 108 ? 28.213 0.054 -32.400 1.00 86.56 108 GLU A C 1
ATOM 822 O O . GLU A 1 108 ? 27.754 -0.956 -32.928 1.00 86.56 108 GLU A O 1
ATOM 827 N N . SER A 1 109 ? 29.456 0.473 -32.624 1.00 78.88 109 SER A N 1
ATOM 828 C CA . SER A 1 109 ? 30.451 -0.306 -33.357 1.00 78.88 109 SER A CA 1
ATOM 829 C C . SER A 1 109 ? 31.414 -0.956 -32.373 1.00 78.88 109 SER A C 1
ATOM 831 O O . SER A 1 109 ? 31.982 -0.267 -31.519 1.00 78.88 109 SER A O 1
ATOM 833 N N . GLU A 1 110 ? 31.652 -2.253 -32.529 1.00 75.94 110 GLU A N 1
ATOM 834 C CA . GLU A 1 110 ? 32.691 -2.965 -31.790 1.00 75.94 110 GLU A CA 1
ATOM 835 C C . GLU A 1 110 ? 33.993 -2.995 -32.602 1.00 75.94 110 GLU A C 1
ATOM 837 O O . GLU A 1 110 ? 34.046 -3.481 -33.734 1.00 75.94 110 GLU A O 1
ATOM 842 N N . SER A 1 111 ? 35.065 -2.454 -32.025 1.00 65.69 111 SER A N 1
ATOM 843 C CA . SER A 1 111 ? 36.399 -2.521 -32.621 1.00 65.69 111 SER A CA 1
ATOM 844 C C . SER A 1 111 ? 36.942 -3.957 -32.564 1.00 65.69 111 SER A C 1
ATOM 846 O O . SER A 1 111 ? 36.620 -4.682 -31.628 1.00 65.69 111 SER A O 1
ATOM 848 N N . PRO A 1 112 ? 37.885 -4.362 -33.440 1.00 57.19 112 PRO A N 1
ATOM 849 C CA . PRO A 1 112 ? 38.507 -5.696 -33.393 1.00 57.19 112 PRO A CA 1
ATOM 850 C C . PRO A 1 112 ? 39.184 -6.064 -32.058 1.00 57.19 112 PRO A C 1
ATOM 852 O O . PRO A 1 112 ? 39.459 -7.233 -31.805 1.00 57.19 112 PRO A O 1
ATOM 855 N N . ASN A 1 113 ? 39.457 -5.066 -31.210 1.00 61.09 113 ASN A N 1
ATOM 856 C CA . ASN A 1 113 ? 40.027 -5.228 -29.872 1.00 61.09 113 ASN A CA 1
ATOM 857 C C . ASN A 1 113 ? 38.958 -5.325 -28.755 1.00 61.09 113 ASN A C 1
ATOM 859 O O . ASN A 1 113 ? 39.333 -5.344 -27.586 1.00 61.09 113 ASN A O 1
ATOM 863 N N . GLY A 1 114 ? 37.661 -5.335 -29.093 1.00 69.12 114 GLY A N 1
ATOM 864 C CA . GLY A 1 114 ? 36.529 -5.382 -28.152 1.00 69.12 114 GLY A CA 1
ATOM 865 C C . GLY A 1 114 ? 36.078 -4.026 -27.583 1.00 69.12 114 GLY A C 1
ATOM 866 O O . GLY A 1 114 ? 35.272 -3.991 -26.660 1.00 69.12 114 GLY A O 1
ATOM 867 N N . ASP A 1 115 ? 36.606 -2.903 -28.088 1.00 74.88 115 ASP A N 1
ATOM 868 C CA . ASP A 1 115 ? 36.203 -1.553 -27.653 1.00 74.88 115 ASP A CA 1
ATOM 869 C C . ASP A 1 115 ? 34.880 -1.153 -28.326 1.00 74.88 115 ASP A C 1
ATOM 871 O O . ASP A 1 115 ? 34.819 -1.070 -29.558 1.00 74.88 115 ASP A O 1
ATOM 875 N N . ILE A 1 116 ? 33.839 -0.911 -27.525 1.00 79.62 116 ILE A N 1
ATOM 876 C CA . ILE A 1 116 ? 32.498 -0.530 -27.989 1.00 79.62 116 ILE A CA 1
ATOM 877 C C . ILE A 1 116 ? 32.407 0.993 -28.053 1.00 79.62 116 ILE A C 1
ATOM 879 O O . ILE A 1 116 ? 32.693 1.689 -27.077 1.00 79.62 116 ILE A O 1
ATOM 883 N N . ARG A 1 117 ? 31.984 1.525 -29.202 1.00 81.12 117 ARG A N 1
ATOM 884 C CA . ARG A 1 117 ? 31.804 2.966 -29.406 1.00 81.12 117 ARG A CA 1
ATOM 885 C C . ARG A 1 117 ? 30.424 3.274 -29.948 1.00 81.12 117 ARG A C 1
ATOM 887 O O . ARG A 1 117 ? 30.032 2.715 -30.966 1.00 81.12 117 ARG A O 1
ATOM 894 N N . GLU A 1 118 ? 29.738 4.215 -29.307 1.00 86.19 118 GLU A N 1
ATOM 895 C CA . GLU A 1 118 ? 28.511 4.813 -29.834 1.00 86.19 118 GLU A CA 1
ATOM 896 C C . GLU A 1 118 ? 28.821 5.545 -31.149 1.00 86.19 118 GLU A C 1
ATOM 898 O O . GLU A 1 118 ? 29.621 6.483 -31.181 1.00 86.19 118 GLU A O 1
ATOM 903 N N . THR A 1 119 ? 28.193 5.106 -32.238 1.00 84.38 119 THR A N 1
ATOM 904 C CA . THR A 1 119 ? 28.309 5.721 -33.567 1.00 84.38 119 THR A CA 1
ATOM 905 C C . THR A 1 119 ? 27.184 6.714 -33.815 1.00 84.38 119 THR A C 1
ATOM 907 O O . THR A 1 119 ? 27.402 7.765 -34.423 1.00 84.38 119 THR A O 1
ATOM 910 N N . SER A 1 120 ? 25.976 6.413 -33.333 1.00 86.06 120 SER A N 1
ATOM 911 C CA . SER A 1 120 ? 24.838 7.319 -33.423 1.00 86.06 120 SER A CA 1
ATOM 912 C C . SER A 1 120 ? 23.799 7.059 -32.338 1.00 86.06 120 SER A C 1
ATOM 914 O O . SER A 1 120 ? 23.679 5.953 -31.813 1.00 86.06 120 SER A O 1
ATOM 916 N N . ARG A 1 121 ? 23.008 8.094 -32.045 1.00 91.88 121 ARG A N 1
ATOM 917 C CA . ARG A 1 121 ? 21.855 8.023 -31.147 1.00 91.88 121 ARG A CA 1
ATOM 918 C C . ARG A 1 121 ? 20.631 8.644 -31.788 1.00 91.88 121 ARG A C 1
ATOM 920 O O . ARG A 1 121 ? 20.712 9.708 -32.409 1.00 91.88 121 ARG A O 1
ATOM 927 N N . LYS A 1 122 ? 19.480 8.019 -31.578 1.00 91.81 122 LYS A N 1
ATOM 928 C CA . LYS A 1 122 ? 18.193 8.488 -32.077 1.00 91.81 122 LYS A CA 1
ATOM 929 C C . LYS A 1 122 ? 17.137 8.387 -30.990 1.00 91.81 122 LYS A C 1
ATOM 931 O O . LYS A 1 122 ? 16.957 7.343 -30.378 1.00 91.81 122 LYS A O 1
ATOM 936 N N . GLU A 1 123 ? 16.410 9.474 -30.772 1.00 94.75 123 GLU A N 1
ATOM 937 C CA . GLU A 1 123 ? 15.249 9.455 -29.887 1.00 94.75 123 GLU A CA 1
ATOM 938 C C . GLU A 1 123 ? 14.046 8.816 -30.581 1.00 94.75 123 GLU A C 1
ATOM 940 O O . GLU A 1 123 ? 13.782 9.057 -31.761 1.00 94.75 123 GLU A O 1
ATOM 945 N N . ILE A 1 124 ? 13.304 8.015 -29.824 1.00 92.94 124 ILE A N 1
ATOM 946 C CA . ILE A 1 124 ? 12.128 7.291 -30.281 1.00 92.94 124 ILE A CA 1
ATOM 947 C C . ILE A 1 124 ? 10.988 7.586 -29.319 1.00 92.94 124 ILE A C 1
ATOM 949 O O . ILE A 1 124 ? 11.030 7.255 -28.131 1.00 92.94 124 ILE A O 1
ATOM 953 N N . LEU A 1 125 ? 9.928 8.193 -29.841 1.00 92.50 125 LEU A N 1
ATOM 954 C CA . LEU A 1 125 ? 8.685 8.287 -29.098 1.00 92.50 125 LEU A CA 1
ATOM 955 C C . LEU A 1 125 ? 8.007 6.906 -29.086 1.00 92.50 125 LEU A C 1
ATOM 957 O O . LEU A 1 125 ? 7.879 6.307 -30.154 1.00 92.50 125 LEU A O 1
ATOM 961 N N . PRO A 1 126 ? 7.536 6.390 -27.932 1.00 89.75 126 PRO A N 1
ATOM 962 C CA . PRO A 1 126 ? 6.949 5.048 -27.858 1.00 89.75 126 PRO A CA 1
ATOM 963 C C . PRO A 1 126 ? 5.806 4.809 -28.855 1.00 89.75 126 PRO A C 1
ATOM 965 O O . PRO A 1 126 ? 5.678 3.716 -29.394 1.00 89.75 126 PRO A O 1
ATOM 968 N N . GLN A 1 127 ? 5.007 5.839 -29.160 1.00 89.81 127 GLN A N 1
ATOM 969 C CA . GLN A 1 127 ? 3.916 5.750 -30.138 1.00 89.81 127 GLN A CA 1
ATOM 970 C C . GLN A 1 127 ? 4.371 5.728 -31.610 1.00 89.81 127 GLN A C 1
ATOM 972 O O . GLN A 1 127 ? 3.575 5.418 -32.490 1.00 89.81 127 GLN A O 1
ATOM 977 N N . GLU A 1 128 ? 5.630 6.068 -31.880 1.00 91.12 128 GLU A N 1
ATOM 978 C CA . GLU A 1 128 ? 6.252 6.048 -33.212 1.00 91.12 128 GLU A CA 1
ATOM 979 C C . GLU A 1 128 ? 7.169 4.825 -33.397 1.00 91.12 128 GLU A C 1
ATOM 981 O O . GLU A 1 128 ? 7.686 4.590 -34.490 1.00 91.12 128 GLU A O 1
ATOM 986 N N . ALA A 1 129 ? 7.380 4.039 -32.336 1.00 90.56 129 ALA A N 1
ATOM 987 C CA . ALA A 1 129 ? 8.221 2.852 -32.355 1.00 90.56 129 ALA A CA 1
ATOM 988 C C . ALA A 1 129 ? 7.568 1.705 -33.143 1.00 90.56 129 ALA A C 1
ATOM 990 O O . ALA A 1 129 ? 6.358 1.481 -33.086 1.00 90.56 129 ALA A O 1
ATOM 991 N N . SER A 1 130 ? 8.390 0.914 -33.840 1.00 91.50 130 SER A N 1
ATOM 992 C CA . SER A 1 130 ? 7.924 -0.357 -34.407 1.00 91.50 130 SER A CA 1
ATOM 993 C C . SER A 1 130 ? 7.552 -1.346 -33.286 1.00 91.50 130 SER A C 1
ATOM 995 O O . SER A 1 130 ? 8.105 -1.235 -32.192 1.00 91.50 130 SER A O 1
ATOM 997 N N . PRO A 1 131 ? 6.692 -2.356 -33.530 1.00 92.75 131 PRO A N 1
ATOM 998 C CA . PRO A 1 131 ? 6.290 -3.309 -32.489 1.00 92.75 131 PRO A CA 1
ATOM 999 C C . PRO A 1 131 ? 7.464 -3.985 -31.766 1.00 92.75 131 PRO A C 1
ATOM 1001 O O . PRO A 1 131 ? 7.445 -4.085 -30.546 1.00 92.75 131 PRO A O 1
ATOM 1004 N N . LYS A 1 132 ? 8.516 -4.368 -32.505 1.00 90.81 132 LYS A N 1
ATOM 1005 C CA . LYS A 1 132 ? 9.723 -4.995 -31.938 1.00 90.81 132 LYS A CA 1
ATOM 1006 C C . LYS A 1 132 ? 10.517 -4.039 -31.048 1.00 90.81 132 LYS A C 1
ATOM 1008 O O . LYS A 1 132 ? 10.994 -4.430 -29.993 1.00 90.81 132 LYS A O 1
ATOM 1013 N N . VAL A 1 133 ? 10.659 -2.785 -31.479 1.00 91.81 133 VAL A N 1
ATOM 1014 C CA . VAL A 1 133 ? 11.359 -1.756 -30.695 1.00 91.81 133 VAL A CA 1
ATOM 1015 C C . VAL A 1 133 ? 10.552 -1.411 -29.450 1.00 91.81 133 VAL A C 1
ATOM 1017 O O . VAL A 1 133 ? 11.110 -1.308 -28.367 1.00 91.81 133 VAL A O 1
ATOM 1020 N N . LEU A 1 134 ? 9.231 -1.273 -29.582 1.00 93.62 134 LEU A N 1
ATOM 1021 C CA . LEU A 1 134 ? 8.354 -0.979 -28.456 1.00 93.62 134 LEU A CA 1
ATOM 1022 C C . LEU A 1 134 ? 8.411 -2.080 -27.392 1.00 93.62 134 LEU A C 1
ATOM 1024 O O . LEU A 1 134 ? 8.456 -1.758 -26.213 1.00 93.62 134 LEU A O 1
ATOM 1028 N N . GLU A 1 135 ? 8.428 -3.351 -27.794 1.00 93.69 135 GLU A N 1
ATOM 1029 C CA . GLU A 1 135 ? 8.615 -4.484 -26.880 1.00 93.69 135 GLU A CA 1
ATOM 1030 C C . GLU A 1 135 ? 9.934 -4.357 -26.104 1.00 93.69 135 GLU A C 1
ATOM 1032 O O . GLU A 1 135 ? 9.918 -4.388 -24.877 1.00 93.69 135 GLU A O 1
ATOM 1037 N N . LYS A 1 136 ? 11.044 -4.052 -26.791 1.00 93.81 136 LYS A N 1
ATOM 1038 C CA . LYS A 1 136 ? 12.336 -3.786 -26.136 1.00 93.81 136 LYS A CA 1
ATOM 1039 C C . LYS A 1 136 ? 12.323 -2.591 -25.197 1.00 93.81 136 LYS A C 1
ATOM 1041 O O . LYS A 1 136 ? 12.895 -2.664 -24.119 1.00 93.81 136 LYS A O 1
ATOM 1046 N N . LEU A 1 137 ? 11.653 -1.503 -25.561 1.00 95.62 137 LEU A N 1
ATOM 1047 C CA . LEU A 1 137 ? 11.531 -0.345 -24.679 1.00 95.62 137 LEU A CA 1
ATOM 1048 C C . LEU A 1 137 ? 10.674 -0.644 -23.444 1.00 95.62 137 LEU A C 1
ATOM 1050 O O . LEU A 1 137 ? 10.968 -0.112 -22.379 1.00 95.62 137 LEU A O 1
ATOM 1054 N N . LYS A 1 138 ? 9.636 -1.480 -23.573 1.00 95.94 138 LYS A N 1
ATOM 1055 C CA . LYS A 1 138 ? 8.789 -1.903 -22.448 1.00 95.94 138 LYS A CA 1
ATOM 1056 C C . LYS A 1 138 ? 9.556 -2.754 -21.439 1.00 95.94 138 LYS A C 1
ATOM 1058 O O . LYS A 1 138 ? 9.418 -2.503 -20.252 1.00 95.94 138 LYS A O 1
ATOM 1063 N N . GLU A 1 139 ? 10.410 -3.670 -21.905 1.00 95.19 139 GLU A N 1
ATOM 1064 C CA . GLU A 1 139 ? 11.285 -4.484 -21.039 1.00 95.19 139 GLU A CA 1
ATOM 1065 C C . GLU A 1 139 ? 12.159 -3.616 -20.104 1.00 95.19 139 GLU A C 1
ATOM 1067 O O . GLU A 1 139 ? 12.524 -4.049 -19.016 1.00 95.19 139 GLU A O 1
ATOM 1072 N N . LEU A 1 140 ? 12.466 -2.374 -20.503 1.00 96.31 140 LEU A N 1
ATOM 1073 C CA . LEU A 1 140 ? 13.310 -1.445 -19.746 1.00 96.31 140 LEU A CA 1
ATOM 1074 C C . LEU A 1 140 ? 12.535 -0.551 -18.762 1.00 96.31 140 LEU A C 1
ATOM 1076 O O . LEU A 1 140 ? 13.157 0.112 -17.929 1.00 96.31 140 LEU A O 1
ATOM 1080 N N . THR A 1 141 ? 11.200 -0.462 -18.850 1.00 96.69 141 THR A N 1
ATOM 1081 C CA . THR A 1 141 ? 10.454 0.546 -18.073 1.00 96.69 141 THR A CA 1
ATOM 1082 C C . THR A 1 141 ? 10.474 0.262 -16.582 1.00 96.69 141 THR A C 1
ATOM 1084 O O . THR A 1 141 ? 10.575 1.210 -15.809 1.00 96.69 141 THR A O 1
ATOM 1087 N N . ALA A 1 142 ? 10.403 -1.006 -16.169 1.00 93.94 142 ALA A N 1
ATOM 1088 C CA . ALA A 1 142 ? 10.359 -1.362 -14.753 1.00 93.94 142 ALA A CA 1
ATOM 1089 C C . ALA A 1 142 ? 11.633 -0.921 -14.014 1.00 93.94 142 ALA A C 1
ATOM 1091 O O . ALA A 1 142 ? 11.560 -0.234 -12.994 1.00 93.94 142 ALA A O 1
ATOM 1092 N N . GLU A 1 143 ? 12.805 -1.231 -14.576 1.00 94.31 143 GLU A N 1
ATOM 1093 C CA . GLU A 1 143 ? 14.093 -0.798 -14.026 1.00 94.31 143 GLU A CA 1
ATOM 1094 C C . GLU A 1 143 ? 14.232 0.729 -14.057 1.00 94.31 143 GLU A C 1
ATOM 1096 O O . GLU A 1 143 ? 14.544 1.338 -13.034 1.00 94.31 143 GLU A O 1
ATOM 1101 N N . ALA A 1 144 ? 13.900 1.371 -15.183 1.00 95.44 144 ALA A N 1
ATOM 1102 C CA . ALA A 1 144 ? 13.982 2.826 -15.309 1.00 95.44 144 ALA A CA 1
ATOM 1103 C C . ALA A 1 144 ? 13.073 3.563 -14.308 1.00 95.44 144 ALA A C 1
ATOM 1105 O O . ALA A 1 144 ? 13.462 4.597 -13.754 1.00 95.44 144 ALA A O 1
ATOM 1106 N N . TRP A 1 145 ? 11.868 3.046 -14.054 1.00 94.44 145 TRP A N 1
ATOM 1107 C CA . TRP A 1 145 ? 10.971 3.591 -13.040 1.00 94.44 145 TRP A CA 1
ATOM 1108 C C . TRP A 1 145 ? 11.477 3.355 -11.626 1.00 94.44 145 TRP A C 1
ATOM 1110 O O . TRP A 1 145 ? 11.392 4.281 -10.823 1.00 94.44 145 TRP A O 1
ATOM 1120 N N . ARG A 1 146 ? 12.013 2.172 -11.312 1.00 89.94 146 ARG A N 1
ATOM 1121 C CA . ARG A 1 146 ? 12.586 1.883 -9.989 1.00 89.94 146 ARG A CA 1
ATOM 1122 C C . ARG A 1 146 ? 13.684 2.889 -9.648 1.00 89.94 146 ARG A C 1
ATOM 1124 O O . ARG A 1 146 ? 13.581 3.595 -8.646 1.00 89.94 146 ARG A O 1
ATOM 1131 N N . ASP A 1 147 ? 14.634 3.049 -10.564 1.00 92.00 147 ASP A N 1
ATOM 1132 C CA . ASP A 1 147 ? 15.709 4.036 -10.489 1.00 92.00 147 ASP A CA 1
ATOM 1133 C C . ASP A 1 147 ? 15.183 5.457 -10.259 1.00 92.00 147 ASP A C 1
ATOM 1135 O O . ASP A 1 147 ? 15.721 6.232 -9.465 1.00 92.00 147 ASP A O 1
ATOM 1139 N N . LYS A 1 148 ? 14.126 5.823 -10.989 1.00 91.62 148 LYS A N 1
ATOM 1140 C CA . LYS A 1 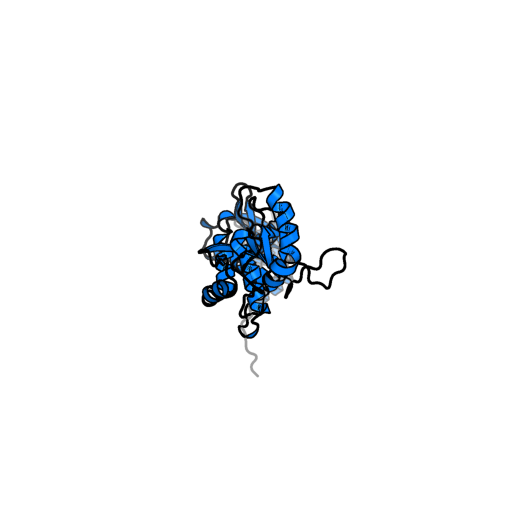148 ? 13.514 7.148 -10.917 1.00 91.62 148 LYS A CA 1
ATOM 1141 C C . LYS A 1 148 ? 12.822 7.390 -9.577 1.00 91.62 148 LYS A C 1
ATOM 1143 O O . LYS A 1 148 ? 13.009 8.452 -8.983 1.00 91.62 148 LYS A O 1
ATOM 1148 N N . LEU A 1 149 ? 12.030 6.425 -9.117 1.00 87.88 149 LEU A N 1
ATOM 1149 C CA . LEU A 1 149 ? 11.274 6.502 -7.870 1.00 87.88 149 LEU A CA 1
ATOM 1150 C C . LEU A 1 149 ? 12.201 6.545 -6.655 1.00 87.88 149 LEU A C 1
ATOM 1152 O O . LEU A 1 149 ? 11.924 7.292 -5.718 1.00 87.88 149 LEU A O 1
ATOM 1156 N N . GLU A 1 150 ? 13.306 5.800 -6.685 1.00 86.62 150 GLU A N 1
ATOM 1157 C CA . GLU A 1 150 ? 14.322 5.824 -5.634 1.00 86.62 150 GLU A CA 1
ATOM 1158 C C . GLU A 1 150 ? 15.049 7.176 -5.590 1.00 86.62 150 GLU A C 1
ATOM 1160 O O . GLU A 1 150 ? 15.058 7.842 -4.553 1.00 86.62 150 GLU A O 1
ATOM 1165 N N . LYS A 1 151 ? 15.577 7.646 -6.731 1.00 88.62 151 LYS A N 1
ATOM 1166 C CA . LYS A 1 151 ? 16.327 8.916 -6.819 1.00 88.62 151 LYS A CA 1
ATOM 1167 C C . LYS A 1 151 ? 15.504 10.136 -6.400 1.00 88.62 151 LYS A C 1
ATOM 1169 O O . LYS A 1 151 ? 16.064 11.092 -5.869 1.00 88.62 151 LYS A O 1
ATOM 1174 N N . GLU A 1 152 ? 14.193 10.125 -6.643 1.00 84.38 152 GLU A N 1
ATOM 1175 C CA . GLU A 1 152 ? 13.292 11.230 -6.282 1.00 84.38 152 GLU A CA 1
ATOM 1176 C C . GLU A 1 152 ? 12.532 11.006 -4.966 1.00 84.38 152 GLU A C 1
ATOM 1178 O O . GLU A 1 152 ? 11.718 11.847 -4.580 1.00 84.38 152 GLU A O 1
ATOM 1183 N N . ASN A 1 153 ? 12.826 9.914 -4.249 1.00 79.12 153 ASN A N 1
ATOM 1184 C CA . ASN A 1 153 ? 12.198 9.545 -2.980 1.00 79.12 153 ASN A CA 1
ATOM 1185 C C . ASN A 1 153 ? 10.656 9.471 -3.068 1.00 79.12 153 ASN A C 1
ATOM 1187 O O . ASN A 1 153 ? 9.924 9.978 -2.217 1.00 79.12 153 ASN A O 1
ATOM 1191 N N . TRP A 1 154 ? 10.152 8.868 -4.148 1.00 79.75 154 TRP A N 1
ATOM 1192 C CA . TRP A 1 154 ? 8.724 8.707 -4.458 1.00 79.75 154 TRP A CA 1
ATOM 1193 C C . TRP A 1 154 ? 8.170 7.327 -4.095 1.00 79.75 154 TRP A C 1
ATOM 1195 O O . TRP A 1 154 ? 7.010 7.042 -4.387 1.00 79.75 154 TRP A O 1
ATOM 1205 N N . THR A 1 155 ? 8.949 6.474 -3.436 1.00 68.38 155 THR A N 1
ATOM 1206 C CA . THR A 1 155 ? 8.552 5.114 -3.025 1.00 68.38 155 THR A CA 1
ATOM 1207 C C . THR A 1 155 ? 7.270 5.081 -2.179 1.00 68.38 155 THR A C 1
ATOM 1209 O O . THR A 1 155 ? 6.519 4.114 -2.241 1.00 68.38 155 THR A O 1
ATOM 1212 N N . GLY A 1 156 ? 6.941 6.169 -1.471 1.00 71.56 156 GLY A N 1
ATOM 1213 C CA . GLY A 1 156 ? 5.685 6.328 -0.726 1.00 71.56 156 GLY A CA 1
ATOM 1214 C C . GLY A 1 156 ? 4.568 7.096 -1.442 1.00 71.56 156 GLY A C 1
ATOM 1215 O O . GLY A 1 156 ? 3.509 7.303 -0.856 1.00 71.56 156 GLY A O 1
ATOM 1216 N N . ARG A 1 157 ? 4.770 7.539 -2.690 1.00 79.38 157 ARG A N 1
ATOM 1217 C CA . ARG A 1 157 ? 3.859 8.468 -3.388 1.00 79.38 157 ARG A CA 1
ATOM 1218 C C . ARG A 1 157 ? 2.430 7.940 -3.509 1.00 79.38 157 ARG A C 1
ATOM 1220 O O . ARG A 1 157 ? 1.489 8.726 -3.444 1.00 79.38 157 ARG A O 1
ATOM 1227 N N . TYR A 1 158 ? 2.280 6.629 -3.678 1.00 82.31 158 TYR A N 1
ATOM 1228 C CA . TYR A 1 158 ? 0.983 5.965 -3.831 1.00 82.31 158 TYR A CA 1
ATOM 1229 C C . TYR A 1 158 ? 0.514 5.266 -2.550 1.00 82.31 158 TYR A C 1
ATOM 1231 O O . TYR A 1 158 ? -0.575 4.708 -2.530 1.00 82.31 158 TYR A O 1
ATOM 1239 N N . LEU A 1 159 ? 1.281 5.329 -1.457 1.00 83.06 159 LEU A N 1
ATOM 1240 C CA . LEU A 1 159 ? 0.888 4.788 -0.154 1.00 83.06 159 LEU A CA 1
ATOM 1241 C C . LEU A 1 159 ? -0.017 5.784 0.582 1.00 83.06 159 LEU A C 1
ATOM 1243 O O . LEU A 1 159 ? 0.355 6.333 1.618 1.00 83.06 159 LEU A O 1
ATOM 1247 N N . THR A 1 160 ? -1.209 6.033 0.040 1.00 89.75 160 THR A N 1
ATOM 1248 C CA . THR A 1 160 ? -2.231 6.848 0.714 1.00 89.75 160 THR A CA 1
ATOM 1249 C C . THR A 1 160 ? -2.697 6.180 2.006 1.00 89.75 160 THR A C 1
ATOM 1251 O O . THR A 1 160 ? -2.545 4.970 2.174 1.00 89.75 160 THR A O 1
ATOM 1254 N N . GLU A 1 161 ? -3.326 6.929 2.918 1.00 90.12 161 GLU A N 1
ATOM 1255 C CA . GLU A 1 161 ? -3.854 6.363 4.174 1.00 90.12 161 GLU A CA 1
ATOM 1256 C C . GLU A 1 161 ? -4.761 5.141 3.936 1.00 90.12 161 GLU A C 1
ATOM 1258 O O . GLU A 1 161 ? -4.742 4.175 4.703 1.00 90.12 161 GLU A O 1
ATOM 1263 N N . ASN A 1 162 ? -5.539 5.155 2.849 1.00 91.12 162 ASN A N 1
ATOM 1264 C CA . ASN A 1 162 ? -6.432 4.057 2.490 1.00 91.12 162 ASN A CA 1
ATOM 1265 C C . ASN A 1 162 ? -5.660 2.811 2.037 1.00 91.12 162 ASN A C 1
ATOM 1267 O O . ASN A 1 162 ? -6.044 1.700 2.397 1.00 91.12 162 ASN A O 1
ATOM 1271 N N . ILE A 1 163 ? -4.595 2.983 1.251 1.00 93.00 163 ILE A N 1
ATOM 1272 C CA . ILE A 1 163 ? -3.736 1.880 0.802 1.00 93.00 163 ILE A CA 1
ATOM 1273 C C . ILE A 1 163 ? -2.906 1.334 1.958 1.00 93.00 163 ILE A C 1
ATOM 1275 O O . ILE A 1 163 ? -2.842 0.122 2.130 1.00 93.00 163 ILE A O 1
ATOM 1279 N N . GLN A 1 164 ? -2.344 2.203 2.798 1.00 92.31 164 GLN A N 1
ATOM 1280 C CA . GLN A 1 164 ? -1.634 1.788 4.007 1.00 92.31 164 GLN A CA 1
ATOM 1281 C C . GLN A 1 164 ? -2.548 0.955 4.908 1.00 92.31 164 GLN A C 1
ATOM 1283 O O . GLN A 1 164 ? -2.189 -0.146 5.310 1.00 92.31 164 GLN A O 1
ATOM 1288 N N . THR A 1 165 ? -3.774 1.427 5.154 1.00 94.56 165 THR A N 1
ATOM 1289 C CA . THR A 1 165 ? -4.766 0.672 5.933 1.00 94.56 165 THR A CA 1
ATOM 1290 C C . THR A 1 165 ? -5.088 -0.677 5.283 1.00 94.56 165 THR A C 1
ATOM 1292 O O . THR A 1 165 ? -5.221 -1.676 5.987 1.00 94.56 165 THR A O 1
ATOM 1295 N N . LEU A 1 166 ? -5.216 -0.732 3.952 1.00 95.44 166 LEU A N 1
ATOM 1296 C CA . LEU A 1 166 ? -5.466 -1.977 3.225 1.00 95.44 166 LEU A CA 1
ATOM 1297 C C . LEU A 1 166 ? -4.309 -2.972 3.394 1.00 95.44 166 LEU A C 1
ATOM 1299 O O . LEU A 1 166 ? -4.558 -4.112 3.781 1.00 95.44 166 LEU A O 1
ATOM 1303 N N . LEU A 1 167 ? -3.067 -2.530 3.184 1.00 95.12 167 LEU A N 1
ATOM 1304 C CA . LEU A 1 167 ? -1.865 -3.347 3.366 1.00 95.12 167 LEU A CA 1
ATOM 1305 C C . LEU A 1 167 ? -1.741 -3.845 4.810 1.00 95.12 167 LEU A C 1
ATOM 1307 O O . LEU A 1 167 ? -1.494 -5.028 5.020 1.00 95.12 167 LEU A O 1
ATOM 1311 N N . ILE A 1 168 ? -2.007 -2.995 5.810 1.00 94.69 168 ILE A N 1
ATOM 1312 C CA . ILE A 1 168 ? -2.025 -3.405 7.225 1.00 94.69 168 ILE A CA 1
ATOM 1313 C C . ILE A 1 168 ? -3.027 -4.543 7.447 1.00 94.69 168 ILE A C 1
ATOM 1315 O O . ILE A 1 168 ? -2.703 -5.539 8.092 1.00 94.69 168 ILE A O 1
ATOM 1319 N N . LYS A 1 169 ? -4.244 -4.429 6.902 1.00 96.06 169 LYS A N 1
ATOM 1320 C CA . LYS A 1 169 ? -5.260 -5.485 7.020 1.00 96.06 169 LYS A CA 1
ATOM 1321 C C . LYS A 1 169 ? -4.838 -6.772 6.318 1.00 96.06 169 LYS A C 1
ATOM 1323 O O . LYS A 1 169 ? -5.051 -7.845 6.870 1.00 96.06 169 LYS A O 1
ATOM 1328 N N . MET A 1 170 ? -4.251 -6.678 5.127 1.00 96.50 170 MET A N 1
ATOM 1329 C CA . MET A 1 170 ? -3.775 -7.842 4.376 1.00 96.50 170 MET A CA 1
ATOM 1330 C C . MET A 1 170 ? -2.626 -8.557 5.104 1.00 96.50 170 MET A C 1
ATOM 1332 O O . MET A 1 170 ? -2.677 -9.772 5.272 1.00 96.50 170 MET A O 1
ATOM 1336 N N . ARG A 1 171 ? -1.663 -7.806 5.652 1.00 94.56 171 ARG A N 1
ATOM 1337 C CA . ARG A 1 171 ? -0.581 -8.333 6.503 1.00 94.56 171 ARG A CA 1
ATOM 1338 C C . ARG A 1 171 ? -1.112 -8.997 7.772 1.00 94.56 171 ARG A C 1
ATOM 1340 O O . ARG A 1 171 ? -0.678 -10.088 8.136 1.00 94.56 171 ARG A O 1
ATOM 1347 N N . LEU A 1 172 ? -2.087 -8.367 8.433 1.00 93.88 172 LEU A N 1
ATOM 1348 C CA . LEU A 1 172 ? -2.788 -8.968 9.570 1.00 93.88 172 LEU A CA 1
ATOM 1349 C C . LEU A 1 172 ? -3.493 -10.265 9.177 1.00 93.88 172 LEU A C 1
ATOM 1351 O O . LEU A 1 172 ? -3.472 -11.219 9.948 1.00 93.88 172 LEU A O 1
ATOM 1355 N N . ALA A 1 173 ? -4.106 -10.315 7.995 1.00 95.25 173 ALA A N 1
ATOM 1356 C CA . ALA A 1 173 ? -4.760 -11.514 7.500 1.00 95.25 173 ALA A CA 1
ATOM 1357 C C . ALA A 1 173 ? -3.764 -12.663 7.304 1.00 95.25 173 ALA A C 1
ATOM 1359 O O . ALA A 1 173 ? -4.018 -13.752 7.813 1.00 95.25 173 ALA A O 1
ATOM 1360 N N . ALA A 1 174 ? -2.629 -12.411 6.646 1.00 94.06 174 ALA A N 1
ATOM 1361 C CA . ALA A 1 174 ? -1.576 -13.408 6.454 1.00 94.06 174 ALA A CA 1
ATOM 1362 C C . ALA A 1 174 ? -1.034 -13.939 7.786 1.00 94.06 174 ALA A C 1
ATOM 1364 O O . ALA A 1 174 ? -0.932 -15.147 7.985 1.00 94.06 174 ALA A O 1
ATOM 1365 N N . ARG A 1 175 ? -0.789 -13.042 8.747 1.00 91.44 175 ARG A N 1
ATOM 1366 C CA . ARG A 1 175 ? -0.255 -13.409 10.063 1.00 91.44 175 ARG A CA 1
ATOM 1367 C C . ARG A 1 175 ? -1.256 -14.158 10.943 1.00 91.44 175 ARG A C 1
ATOM 1369 O O . ARG A 1 175 ? -0.892 -15.130 11.597 1.00 91.44 175 ARG A O 1
ATOM 1376 N N . LEU A 1 176 ? -2.505 -13.695 11.002 1.00 92.88 176 LEU A N 1
ATOM 1377 C CA . LEU A 1 176 ? -3.530 -14.272 11.879 1.00 92.88 176 LEU A CA 1
ATOM 1378 C C . LEU A 1 176 ? -4.175 -15.529 11.295 1.00 92.88 176 LEU A C 1
ATOM 1380 O O . LEU A 1 176 ? -4.762 -16.302 12.056 1.00 92.88 176 LEU A O 1
ATOM 1384 N N . TYR A 1 177 ? -4.104 -15.721 9.979 1.00 94.75 177 TYR A N 1
ATOM 1385 C CA . TYR A 1 177 ? -4.710 -16.847 9.275 1.00 94.75 177 TYR A CA 1
ATOM 1386 C C . TYR A 1 177 ? -3.719 -17.511 8.299 1.00 94.75 177 TYR A C 1
ATOM 1388 O O . TYR A 1 177 ? -3.965 -17.532 7.085 1.00 94.75 177 TYR A O 1
ATOM 1396 N N . PRO A 1 178 ? -2.600 -18.066 8.807 1.00 94.50 178 PRO A N 1
ATOM 1397 C CA . PRO A 1 178 ? -1.577 -18.702 7.977 1.00 94.50 178 PRO A CA 1
ATOM 1398 C C . PRO A 1 178 ? -2.116 -19.894 7.172 1.00 94.50 178 PRO A C 1
ATOM 1400 O O . PRO A 1 178 ? -1.560 -20.244 6.135 1.00 94.50 178 PRO A O 1
ATOM 1403 N N . GLU A 1 179 ? -3.231 -20.498 7.598 1.00 94.56 179 GLU A N 1
ATOM 1404 C CA . GLU A 1 179 ? -3.906 -21.587 6.890 1.00 94.56 179 GLU A CA 1
ATOM 1405 C C . GLU A 1 179 ? -4.380 -21.227 5.471 1.00 94.56 179 GLU A C 1
ATOM 1407 O O . GLU A 1 179 ? -4.590 -22.128 4.661 1.00 94.56 179 GLU A O 1
ATOM 1412 N N . TYR A 1 180 ? -4.541 -19.937 5.155 1.00 93.38 180 TYR A N 1
ATOM 1413 C CA . TYR A 1 180 ? -4.935 -19.486 3.817 1.00 93.38 180 TYR A CA 1
ATOM 1414 C C . TYR A 1 180 ? -3.751 -19.261 2.868 1.00 93.38 180 TYR A C 1
ATOM 1416 O O . TYR A 1 180 ? -3.989 -19.070 1.678 1.00 93.38 180 TYR A O 1
ATOM 1424 N N . GLY A 1 181 ? -2.503 -19.268 3.359 1.00 93.38 181 GLY A N 1
ATOM 1425 C CA . GLY A 1 181 ? -1.318 -19.010 2.529 1.00 93.38 181 GLY A CA 1
ATOM 1426 C C . GLY A 1 181 ? -1.341 -17.641 1.836 1.00 93.38 181 GLY A C 1
ATOM 1427 O O . GLY A 1 181 ? -0.988 -17.543 0.665 1.00 93.38 181 GLY A O 1
ATOM 1428 N N . LEU A 1 182 ? -1.833 -16.609 2.530 1.00 94.88 182 LEU A N 1
ATOM 1429 C CA . LEU A 1 182 ? -1.948 -15.246 1.998 1.00 94.88 182 LEU A CA 1
ATOM 1430 C C . LEU A 1 182 ? -0.572 -14.561 1.921 1.00 94.88 182 LEU A C 1
ATOM 1432 O O . LEU A 1 182 ? 0.287 -14.861 2.752 1.00 94.88 182 LEU A O 1
ATOM 1436 N N . PRO A 1 183 ? -0.375 -13.608 0.990 1.00 94.69 183 PRO A N 1
ATOM 1437 C CA . PRO A 1 183 ? 0.885 -12.881 0.873 1.00 94.69 183 PRO A CA 1
ATOM 1438 C C . PRO A 1 183 ? 1.170 -12.016 2.103 1.00 94.69 183 PRO A C 1
ATOM 1440 O O . PRO A 1 183 ? 0.273 -11.369 2.654 1.00 94.69 183 PRO A O 1
ATOM 1443 N N . GLU A 1 184 ? 2.438 -11.977 2.506 1.00 91.94 184 GLU A N 1
ATOM 1444 C CA . GLU A 1 184 ? 2.896 -11.220 3.674 1.00 91.94 184 GLU A CA 1
ATOM 1445 C C . GLU A 1 184 ? 3.222 -9.760 3.343 1.00 91.94 184 GLU A C 1
ATOM 1447 O O . GLU A 1 184 ? 3.359 -8.946 4.257 1.00 91.94 184 GLU A O 1
ATOM 1452 N N . PHE A 1 185 ? 3.310 -9.404 2.057 1.00 92.56 185 PHE A N 1
ATOM 1453 C CA . PHE A 1 185 ? 3.731 -8.082 1.587 1.00 92.56 185 PHE A CA 1
ATOM 1454 C C . PHE A 1 185 ? 5.096 -7.692 2.163 1.00 92.56 185 PHE A C 1
ATOM 1456 O O . PHE A 1 185 ? 5.267 -6.577 2.681 1.00 92.56 185 PHE A O 1
ATOM 1463 N N . ASN A 1 186 ? 6.023 -8.654 2.116 1.00 89.94 186 ASN A N 1
ATOM 1464 C CA . ASN A 1 186 ? 7.439 -8.460 2.415 1.00 89.94 186 ASN A CA 1
ATOM 1465 C C . ASN A 1 186 ? 8.134 -7.701 1.265 1.00 89.94 186 ASN A C 1
ATOM 1467 O O . ASN A 1 186 ? 7.498 -7.342 0.275 1.00 89.94 186 ASN A O 1
ATOM 1471 N N . ASP A 1 187 ? 9.433 -7.433 1.389 1.00 90.00 187 ASP A N 1
ATOM 1472 C CA . ASP A 1 187 ? 10.156 -6.634 0.392 1.00 90.00 187 ASP A CA 1
ATOM 1473 C C . ASP A 1 187 ? 10.145 -7.271 -1.011 1.00 90.00 187 ASP A C 1
ATOM 1475 O O . ASP A 1 187 ? 10.009 -6.550 -1.999 1.00 90.00 187 ASP A O 1
ATOM 1479 N N . GLU A 1 188 ? 10.199 -8.605 -1.107 1.00 91.94 188 GLU A N 1
ATOM 1480 C CA . GLU A 1 188 ? 10.133 -9.332 -2.384 1.00 91.94 188 GLU A CA 1
ATOM 1481 C C . GLU A 1 188 ? 8.747 -9.190 -3.037 1.00 91.94 188 GLU A C 1
ATOM 1483 O O . GLU A 1 188 ? 8.639 -8.866 -4.222 1.00 91.94 188 GLU A O 1
ATOM 1488 N N . ASP A 1 189 ? 7.672 -9.351 -2.258 1.00 93.81 189 ASP A N 1
ATOM 1489 C CA . ASP A 1 189 ? 6.295 -9.152 -2.724 1.00 93.81 189 ASP A CA 1
ATOM 1490 C C . ASP A 1 189 ? 6.090 -7.711 -3.226 1.00 93.81 189 ASP A C 1
ATOM 1492 O O . ASP A 1 189 ? 5.483 -7.468 -4.274 1.00 93.81 189 ASP A O 1
ATOM 1496 N N . MET A 1 190 ? 6.620 -6.735 -2.484 1.00 90.94 190 MET A N 1
ATOM 1497 C CA . MET A 1 190 ? 6.520 -5.317 -2.827 1.00 90.94 190 MET A CA 1
ATOM 1498 C C . MET A 1 190 ? 7.323 -4.973 -4.085 1.00 90.94 190 MET A C 1
ATOM 1500 O O . MET A 1 190 ? 6.881 -4.131 -4.872 1.00 90.94 190 MET A O 1
ATOM 1504 N N . GLU A 1 191 ? 8.460 -5.633 -4.310 1.00 90.25 191 GLU A N 1
ATOM 1505 C CA . GLU A 1 191 ? 9.231 -5.500 -5.544 1.00 90.25 191 GLU A CA 1
ATOM 1506 C C . GLU A 1 191 ? 8.452 -6.040 -6.750 1.00 90.25 191 GLU A C 1
ATOM 1508 O O . GLU A 1 191 ? 8.383 -5.370 -7.782 1.00 90.25 191 GLU A O 1
ATOM 1513 N N . LEU A 1 192 ? 7.795 -7.197 -6.618 1.00 93.12 192 LEU A N 1
ATOM 1514 C CA . LEU A 1 192 ? 6.936 -7.749 -7.672 1.00 93.12 192 LEU A CA 1
ATOM 1515 C C . LEU A 1 192 ? 5.773 -6.807 -8.014 1.00 93.12 192 LEU A C 1
ATOM 1517 O O . LEU A 1 192 ? 5.535 -6.528 -9.190 1.00 93.12 192 LEU A O 1
ATOM 1521 N N . ILE A 1 193 ? 5.101 -6.258 -6.998 1.00 93.56 193 ILE A N 1
ATOM 1522 C CA . ILE A 1 193 ? 4.020 -5.275 -7.175 1.00 93.56 193 ILE A CA 1
ATOM 1523 C C . ILE A 1 193 ? 4.535 -4.024 -7.893 1.00 93.56 193 ILE A C 1
ATOM 1525 O O . ILE A 1 193 ? 3.873 -3.505 -8.794 1.00 93.56 193 ILE A O 1
ATOM 1529 N N . LEU A 1 194 ? 5.715 -3.523 -7.515 1.00 90.81 194 LEU A N 1
ATOM 1530 C CA . LEU A 1 194 ? 6.314 -2.354 -8.155 1.00 90.81 194 LEU A CA 1
ATOM 1531 C C . LEU A 1 194 ? 6.688 -2.633 -9.617 1.00 90.81 194 LEU A C 1
ATOM 1533 O O . LEU A 1 194 ? 6.480 -1.774 -10.479 1.00 90.81 194 LEU A O 1
ATOM 1537 N N . ASN A 1 195 ? 7.200 -3.829 -9.906 1.00 92.75 195 ASN A N 1
ATOM 1538 C CA . ASN A 1 195 ? 7.507 -4.257 -11.266 1.00 92.75 195 ASN A CA 1
ATOM 1539 C C . ASN A 1 195 ? 6.236 -4.278 -12.117 1.00 92.75 195 ASN A C 1
ATOM 1541 O O . ASN A 1 195 ? 6.200 -3.641 -13.162 1.00 92.75 195 ASN A O 1
ATOM 1545 N N . GLU A 1 196 ? 5.154 -4.896 -11.642 1.00 94.62 196 GLU A N 1
ATOM 1546 C CA . GLU A 1 196 ? 3.874 -4.928 -12.364 1.00 94.62 196 GLU A CA 1
ATOM 1547 C C . GLU A 1 196 ? 3.242 -3.530 -12.527 1.00 94.62 196 GLU A C 1
ATOM 1549 O O . GLU A 1 196 ? 2.639 -3.197 -13.557 1.00 94.62 196 GLU A O 1
ATOM 1554 N N . LEU A 1 197 ? 3.416 -2.661 -11.528 1.00 93.12 197 LEU A N 1
ATOM 1555 C CA . LEU A 1 197 ? 2.940 -1.281 -11.577 1.00 93.12 197 LEU A CA 1
ATOM 1556 C C . LEU A 1 197 ? 3.572 -0.502 -12.733 1.00 93.12 197 LEU A C 1
ATOM 1558 O O . LEU A 1 197 ? 2.889 0.313 -13.362 1.00 93.12 197 LEU A O 1
ATOM 1562 N N . THR A 1 198 ? 4.852 -0.755 -12.992 1.00 94.06 198 THR A N 1
ATOM 1563 C CA . THR A 1 198 ? 5.717 0.034 -13.878 1.00 94.06 198 THR A CA 1
ATOM 1564 C C . THR A 1 198 ? 6.004 -0.644 -15.221 1.00 94.06 198 THR A C 1
ATOM 1566 O O . THR A 1 198 ? 6.462 0.019 -16.159 1.00 94.06 198 THR A O 1
ATOM 1569 N N . ASP A 1 199 ? 5.697 -1.936 -15.347 1.00 94.25 199 ASP A N 1
ATOM 1570 C CA . ASP A 1 199 ? 5.918 -2.721 -16.557 1.00 94.25 199 ASP A CA 1
ATOM 1571 C C . ASP A 1 199 ? 5.143 -2.160 -17.757 1.00 94.25 199 ASP A C 1
ATOM 1573 O O . ASP A 1 199 ? 3.935 -1.904 -17.720 1.00 94.25 199 ASP A O 1
ATOM 1577 N N . GLY A 1 200 ? 5.884 -1.900 -18.830 1.00 95.31 200 GLY A N 1
ATOM 1578 C CA . GLY A 1 200 ? 5.411 -1.273 -20.055 1.00 95.31 200 GLY A CA 1
ATOM 1579 C C . GLY A 1 200 ? 4.840 0.146 -19.927 1.00 95.31 200 GLY A C 1
ATOM 1580 O O . GLY A 1 200 ? 4.248 0.634 -20.898 1.00 95.31 200 GLY A O 1
ATOM 1581 N N . ILE A 1 201 ? 4.990 0.820 -18.781 1.00 96.56 201 ILE A N 1
ATOM 1582 C CA . ILE A 1 201 ? 4.463 2.170 -18.553 1.00 96.56 201 ILE A CA 1
ATOM 1583 C C . ILE A 1 201 ? 5.504 3.230 -18.909 1.00 96.56 201 ILE A C 1
ATOM 1585 O O . ILE A 1 201 ? 6.622 3.222 -18.407 1.00 96.56 201 ILE A O 1
ATOM 1589 N N . PHE A 1 202 ? 5.119 4.209 -19.730 1.00 96.69 202 PHE A N 1
ATOM 1590 C CA . PHE A 1 202 ? 6.009 5.308 -20.125 1.00 96.69 202 PHE A CA 1
ATOM 1591 C C . PHE A 1 202 ? 5.668 6.644 -19.461 1.00 96.69 202 PHE A C 1
ATOM 1593 O O . PHE A 1 202 ? 6.553 7.485 -19.338 1.00 96.69 202 PHE A O 1
ATOM 1600 N N . LEU A 1 203 ? 4.419 6.879 -19.047 1.00 95.75 203 LEU A N 1
ATOM 1601 C CA . LEU A 1 203 ? 3.982 8.166 -18.495 1.00 95.75 203 LEU A CA 1
ATOM 1602 C C . LEU A 1 203 ? 3.751 8.073 -16.988 1.00 95.75 203 LEU A C 1
ATOM 1604 O O . LEU A 1 203 ? 3.120 7.133 -16.514 1.00 95.75 203 LEU A O 1
ATOM 1608 N N . LEU A 1 204 ? 4.160 9.105 -16.244 1.00 93.38 204 LEU A N 1
ATOM 1609 C CA . LEU A 1 204 ? 3.960 9.158 -14.792 1.00 93.38 204 LEU A CA 1
ATOM 1610 C C . LEU A 1 204 ? 2.493 9.087 -14.397 1.00 93.38 204 LEU A C 1
ATOM 1612 O O . LEU A 1 204 ? 2.151 8.409 -13.441 1.00 93.38 204 LEU A O 1
ATOM 1616 N N . ARG A 1 205 ? 1.620 9.775 -15.136 1.00 93.25 205 ARG A N 1
ATOM 1617 C CA . ARG A 1 205 ? 0.179 9.810 -14.840 1.00 93.25 205 ARG A CA 1
ATOM 1618 C C . ARG A 1 205 ? -0.483 8.425 -14.882 1.00 93.25 205 ARG A C 1
ATOM 1620 O O . ARG A 1 205 ? -1.533 8.231 -14.271 1.00 93.25 205 ARG A O 1
ATOM 1627 N N . ASP A 1 206 ? 0.112 7.488 -15.622 1.00 94.06 206 ASP A N 1
ATOM 1628 C CA . ASP A 1 206 ? -0.398 6.124 -15.760 1.00 94.06 206 ASP A CA 1
ATOM 1629 C C . ASP A 1 206 ? 0.031 5.254 -14.560 1.00 94.06 206 ASP A C 1
ATOM 1631 O O . ASP A 1 206 ? -0.598 4.235 -14.279 1.00 94.06 206 ASP A O 1
ATOM 1635 N N . ILE A 1 207 ? 1.038 5.699 -13.798 1.00 92.69 207 ILE A N 1
ATOM 1636 C CA . ILE A 1 207 ? 1.355 5.205 -12.458 1.00 92.69 207 ILE A CA 1
ATOM 1637 C C . ILE A 1 207 ? 0.546 6.041 -11.462 1.00 92.69 207 ILE A C 1
ATOM 1639 O O . ILE A 1 207 ? 0.894 7.173 -11.122 1.00 92.69 207 ILE A O 1
ATOM 1643 N N . ASN A 1 208 ? -0.581 5.501 -11.015 1.00 91.06 208 ASN A N 1
ATOM 1644 C CA . ASN A 1 208 ? -1.512 6.194 -10.130 1.00 91.06 208 ASN A CA 1
ATOM 1645 C C . ASN A 1 208 ? -2.057 5.271 -9.035 1.00 91.06 208 ASN A C 1
ATOM 1647 O O . ASN A 1 208 ? -1.808 4.065 -9.028 1.00 91.06 208 ASN A O 1
ATOM 1651 N N . GLU A 1 209 ? -2.794 5.871 -8.098 1.00 91.06 209 GLU A N 1
ATOM 1652 C CA . GLU A 1 209 ? -3.348 5.181 -6.932 1.00 91.06 209 GLU A CA 1
ATOM 1653 C C . GLU A 1 209 ? -4.278 4.024 -7.318 1.00 91.06 209 GLU A C 1
ATOM 1655 O O . GLU A 1 209 ? -4.170 2.943 -6.745 1.00 91.06 209 GLU A O 1
ATOM 1660 N N . ASP A 1 210 ? -5.155 4.218 -8.308 1.00 93.25 210 ASP A N 1
ATOM 1661 C CA . ASP A 1 210 ? -6.112 3.191 -8.734 1.00 93.25 210 ASP A CA 1
ATOM 1662 C C . ASP A 1 210 ? -5.399 1.983 -9.342 1.00 93.25 210 ASP A C 1
ATOM 1664 O O . ASP A 1 210 ? -5.733 0.838 -9.033 1.00 93.25 210 ASP A O 1
ATOM 1668 N N . ARG A 1 211 ? -4.377 2.219 -10.176 1.00 94.38 211 ARG A N 1
ATOM 1669 C CA . ARG A 1 211 ? -3.537 1.145 -10.722 1.00 94.38 211 ARG A CA 1
ATOM 1670 C C . ARG A 1 211 ? -2.834 0.381 -9.602 1.00 94.38 211 ARG A C 1
ATOM 1672 O O . ARG A 1 211 ? -2.900 -0.843 -9.586 1.00 94.38 211 ARG A O 1
ATOM 1679 N N . TYR A 1 212 ? -2.216 1.096 -8.660 1.00 93.88 212 TYR A N 1
ATOM 1680 C CA . TYR A 1 212 ? -1.532 0.488 -7.519 1.00 93.88 212 TYR A CA 1
ATOM 1681 C C . TYR A 1 212 ? -2.480 -0.362 -6.670 1.00 93.88 212 TYR A C 1
ATOM 1683 O O . TYR A 1 212 ? -2.194 -1.524 -6.394 1.00 93.88 212 TYR A O 1
ATOM 1691 N N . ARG A 1 213 ? -3.646 0.190 -6.314 1.00 94.69 213 ARG A N 1
ATOM 1692 C CA . ARG A 1 213 ? -4.692 -0.520 -5.572 1.00 94.69 213 ARG A CA 1
ATOM 1693 C C . ARG A 1 213 ? -5.112 -1.799 -6.286 1.00 94.69 213 ARG A C 1
ATOM 1695 O O . ARG A 1 213 ? -5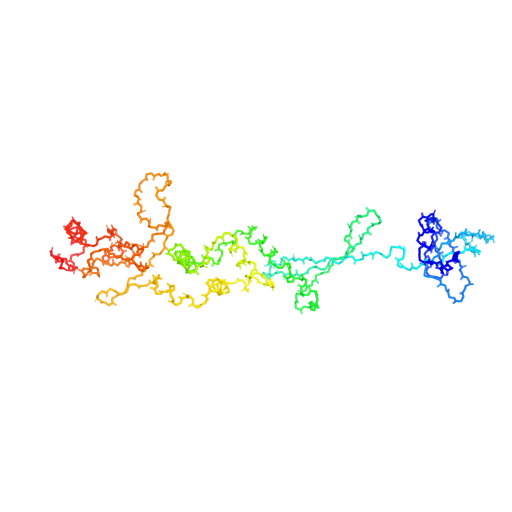.168 -2.837 -5.641 1.00 94.69 213 ARG A O 1
ATOM 1702 N N . ASN A 1 214 ? -5.389 -1.730 -7.588 1.00 95.81 214 ASN A N 1
ATOM 1703 C CA . ASN A 1 214 ? -5.827 -2.894 -8.356 1.00 95.81 214 ASN A CA 1
ATOM 1704 C C . ASN A 1 214 ? -4.784 -4.016 -8.337 1.00 95.81 214 ASN A C 1
ATOM 1706 O O . ASN A 1 214 ? -5.156 -5.159 -8.104 1.00 95.81 214 ASN A O 1
ATOM 1710 N N . ILE A 1 215 ? -3.499 -3.689 -8.514 1.00 95.88 215 ILE A N 1
ATOM 1711 C CA . ILE A 1 215 ? -2.408 -4.676 -8.473 1.00 95.88 215 ILE A CA 1
ATOM 1712 C C . ILE A 1 215 ? -2.292 -5.296 -7.080 1.00 95.88 215 ILE A C 1
ATOM 1714 O O . ILE A 1 215 ? -2.229 -6.512 -6.961 1.00 95.88 215 ILE A O 1
ATOM 1718 N N . VAL A 1 216 ? -2.337 -4.491 -6.013 1.00 95.69 216 VAL A N 1
ATOM 1719 C CA . VAL A 1 216 ? -2.306 -4.996 -4.626 1.00 95.69 216 VAL A CA 1
ATOM 1720 C C . VAL A 1 216 ? -3.499 -5.916 -4.334 1.00 95.69 216 VAL A C 1
ATOM 1722 O O . VAL A 1 216 ? -3.345 -6.970 -3.719 1.00 95.69 216 VAL A O 1
ATOM 1725 N N . GLU A 1 217 ? -4.696 -5.535 -4.779 1.00 96.56 217 GLU A N 1
ATOM 1726 C CA . GLU A 1 217 ? -5.922 -6.323 -4.622 1.00 96.56 217 GLU A CA 1
ATOM 1727 C C . GLU A 1 217 ? -5.899 -7.625 -5.439 1.00 96.56 217 GLU A C 1
ATOM 1729 O O . GLU A 1 217 ? -6.3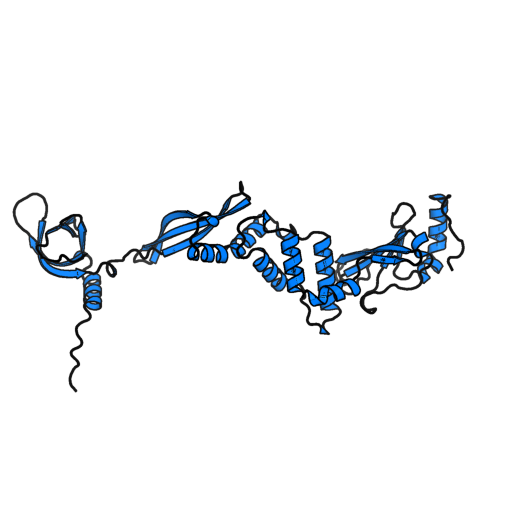94 -8.653 -4.968 1.00 96.56 217 GLU A O 1
ATOM 1734 N N . ASP A 1 218 ? -5.313 -7.597 -6.637 1.00 96.75 218 ASP A N 1
ATOM 1735 C CA . ASP A 1 218 ? -5.084 -8.778 -7.469 1.00 96.75 218 ASP A CA 1
ATOM 1736 C C . ASP A 1 218 ? -4.047 -9.714 -6.847 1.00 96.75 218 ASP A C 1
ATOM 1738 O O . ASP A 1 218 ? -4.323 -10.907 -6.705 1.00 96.75 218 ASP A O 1
ATOM 1742 N N . TYR A 1 219 ? -2.921 -9.168 -6.387 1.00 96.31 219 TYR A N 1
ATOM 1743 C CA . TYR A 1 219 ? -1.841 -9.902 -5.730 1.00 96.31 219 TYR A CA 1
ATOM 1744 C C . TYR A 1 219 ? -2.314 -10.604 -4.448 1.00 96.31 219 TYR A C 1
ATOM 1746 O O . TYR A 1 219 ? -1.978 -11.759 -4.203 1.00 96.31 219 TYR A O 1
ATOM 1754 N N . PHE A 1 220 ? -3.169 -9.946 -3.654 1.00 96.50 220 PHE A N 1
ATOM 1755 C CA . PHE A 1 220 ? -3.804 -10.559 -2.481 1.00 96.50 220 PHE A CA 1
ATOM 1756 C C . PHE A 1 220 ? -4.790 -11.685 -2.831 1.00 96.50 220 PHE A C 1
ATOM 1758 O O . PHE A 1 220 ? -5.040 -12.578 -2.022 1.00 96.50 220 PHE A O 1
ATOM 1765 N N . GLY A 1 221 ? -5.392 -11.621 -4.019 1.00 94.81 221 GLY A N 1
ATOM 1766 C CA . GLY A 1 221 ? -6.480 -12.487 -4.449 1.00 94.81 221 GLY A CA 1
ATOM 1767 C C . GLY A 1 221 ? -7.847 -11.830 -4.262 1.00 94.81 221 GLY A C 1
ATOM 1768 O O . GLY A 1 221 ? -8.435 -11.838 -3.175 1.00 94.81 221 GLY A O 1
ATOM 1769 N N . LYS A 1 222 ? -8.424 -11.341 -5.369 1.00 91.38 222 LYS A N 1
ATOM 1770 C CA . LYS A 1 222 ? -9.728 -10.648 -5.401 1.00 91.38 222 LYS A CA 1
ATOM 1771 C C . LYS A 1 222 ? -10.865 -11.387 -4.691 1.00 91.38 222 LYS A C 1
ATOM 1773 O O . LYS A 1 222 ? -11.723 -10.755 -4.075 1.00 91.38 222 LYS A O 1
ATOM 1778 N N . SER A 1 223 ? -10.880 -12.719 -4.735 1.00 94.00 223 SER A N 1
ATOM 1779 C CA . SER A 1 223 ? -11.907 -13.533 -4.070 1.00 94.00 223 SER A CA 1
ATOM 1780 C C . SER A 1 223 ? -11.889 -13.414 -2.543 1.00 94.00 223 SER A C 1
ATOM 1782 O O . SER A 1 223 ? -12.927 -13.594 -1.908 1.00 94.00 223 SER A O 1
ATOM 1784 N N . MET A 1 224 ? -10.740 -13.083 -1.948 1.00 95.62 224 MET A N 1
ATOM 1785 C CA . MET A 1 224 ? -10.573 -12.962 -0.498 1.00 95.62 224 MET A CA 1
ATOM 1786 C C . MET A 1 224 ? -10.909 -11.564 0.031 1.00 95.62 224 MET A C 1
ATOM 1788 O O . MET A 1 224 ? -11.037 -11.393 1.242 1.00 95.62 224 MET A O 1
ATOM 1792 N N . LEU A 1 225 ? -11.127 -10.566 -0.833 1.00 96.06 225 LEU A N 1
ATOM 1793 C CA . LEU A 1 225 ? -11.376 -9.181 -0.407 1.00 96.06 225 LEU A CA 1
ATOM 1794 C C . LEU A 1 225 ? -12.669 -9.027 0.401 1.00 96.06 225 LEU A C 1
ATOM 1796 O O . LEU A 1 225 ? -12.693 -8.317 1.405 1.00 96.06 225 LEU A O 1
ATOM 1800 N N . ALA A 1 226 ? -13.738 -9.728 0.015 1.00 96.75 226 ALA A N 1
ATOM 1801 C CA . ALA A 1 226 ? -14.994 -9.705 0.767 1.00 96.75 226 ALA A CA 1
ATOM 1802 C C . ALA A 1 226 ? -14.829 -10.319 2.169 1.00 96.75 226 ALA A C 1
ATOM 1804 O O . ALA A 1 226 ? -15.389 -9.817 3.147 1.00 96.75 226 ALA A O 1
ATOM 1805 N N . TRP A 1 227 ? -14.030 -11.385 2.277 1.00 97.56 227 TRP A N 1
ATOM 1806 C CA . TRP A 1 227 ? -13.666 -11.969 3.565 1.00 97.56 227 TRP A CA 1
ATOM 1807 C C . TRP A 1 227 ? -12.812 -10.994 4.382 1.00 97.56 227 TRP A C 1
ATOM 1809 O O . TRP A 1 227 ? -13.157 -10.718 5.528 1.00 97.56 227 TRP A O 1
ATOM 1819 N N . LEU A 1 228 ? -11.786 -10.384 3.783 1.00 97.44 228 LEU A N 1
ATOM 1820 C CA . LEU A 1 228 ? -10.917 -9.403 4.435 1.00 97.44 228 LEU A CA 1
ATOM 1821 C C . LEU A 1 228 ? -11.722 -8.239 5.029 1.00 97.44 228 LEU A C 1
ATOM 1823 O O . LEU A 1 228 ? -11.534 -7.891 6.192 1.00 97.44 228 LEU A O 1
ATOM 1827 N N . GLN A 1 229 ? -12.662 -7.673 4.265 1.00 96.38 229 GLN A N 1
ATOM 1828 C CA . GLN A 1 229 ? -13.529 -6.579 4.720 1.00 96.38 229 GLN A CA 1
ATOM 1829 C C . GLN A 1 229 ? -14.442 -6.984 5.882 1.00 96.38 229 GLN A C 1
ATOM 1831 O O . GLN A 1 229 ? -14.735 -6.165 6.752 1.00 96.38 229 GLN A O 1
ATOM 1836 N N . LYS A 1 230 ? -14.897 -8.240 5.916 1.00 96.88 230 LYS A N 1
ATOM 1837 C CA . LYS A 1 230 ? -15.704 -8.765 7.022 1.00 96.88 230 LYS A CA 1
ATOM 1838 C C . LYS A 1 230 ? -14.856 -9.003 8.275 1.00 96.88 230 LYS A C 1
ATOM 1840 O O . LYS A 1 230 ? -15.303 -8.689 9.376 1.00 96.88 230 LYS A O 1
ATOM 1845 N N . THR A 1 231 ? -13.658 -9.554 8.103 1.00 96.94 231 THR A N 1
ATOM 1846 C CA . THR A 1 231 ? -12.729 -9.916 9.183 1.00 96.94 231 THR A CA 1
ATOM 1847 C C . THR A 1 231 ? -12.089 -8.679 9.821 1.00 96.94 231 THR A C 1
ATOM 1849 O O . THR A 1 231 ? -11.993 -8.596 11.048 1.00 96.94 231 THR A O 1
ATOM 1852 N N . PHE A 1 232 ? -11.733 -7.690 8.994 1.00 96.88 232 PHE A N 1
ATOM 1853 C CA . PHE A 1 232 ? -11.114 -6.417 9.371 1.00 96.88 232 PHE A CA 1
ATOM 1854 C C . PHE A 1 232 ? -11.956 -5.229 8.859 1.00 96.88 232 PHE A C 1
ATOM 1856 O O . PHE A 1 232 ? -11.594 -4.550 7.887 1.00 96.88 232 PHE A O 1
ATOM 1863 N N . PRO A 1 233 ? -13.111 -4.961 9.489 1.00 96.69 233 PRO A N 1
ATOM 1864 C CA . PRO A 1 233 ? -14.067 -3.959 9.026 1.00 96.69 233 PRO A CA 1
ATOM 1865 C C . PRO A 1 233 ? -13.561 -2.520 9.167 1.00 96.69 233 PRO A C 1
ATOM 1867 O O . PRO A 1 233 ? -12.723 -2.209 10.012 1.00 96.69 233 PRO A O 1
ATOM 1870 N N . ASP A 1 234 ? -14.121 -1.610 8.366 1.00 95.50 234 ASP A N 1
ATOM 1871 C CA . ASP A 1 234 ? -13.849 -0.166 8.471 1.00 95.50 234 ASP A CA 1
ATOM 1872 C C . ASP A 1 234 ? -14.683 0.524 9.548 1.00 95.50 234 ASP A C 1
ATOM 1874 O O . ASP A 1 234 ? -14.292 1.563 10.076 1.00 95.50 234 ASP A O 1
ATOM 1878 N N . HIS A 1 235 ? -15.857 -0.027 9.863 1.00 96.44 235 HIS A N 1
ATOM 1879 C CA . HIS A 1 235 ? -16.786 0.577 10.810 1.00 96.44 235 HIS A CA 1
ATOM 1880 C C . HIS A 1 235 ? -17.423 -0.458 11.727 1.00 96.44 235 HIS A C 1
ATOM 1882 O O . HIS A 1 235 ? -17.785 -1.553 11.302 1.00 96.44 235 HIS A O 1
ATOM 1888 N N . TYR A 1 236 ? -17.627 -0.058 12.974 1.00 97.12 236 TYR A N 1
ATOM 1889 C CA . TYR A 1 236 ? -18.464 -0.739 13.943 1.00 97.12 236 TYR A CA 1
ATOM 1890 C C . TYR A 1 236 ? -19.792 0.007 14.079 1.00 97.12 236 TYR A C 1
ATOM 1892 O O . TYR A 1 236 ? -19.807 1.227 14.267 1.00 97.12 236 TYR A O 1
ATOM 1900 N N . VAL A 1 237 ? -20.910 -0.711 13.968 1.00 97.06 237 VAL A N 1
ATOM 1901 C CA . VAL A 1 237 ? -22.243 -0.149 14.218 1.00 97.06 237 VAL A CA 1
ATOM 1902 C C . VAL A 1 237 ? -22.531 -0.268 15.711 1.00 97.06 237 VAL A C 1
ATOM 1904 O O . VAL A 1 237 ? -22.650 -1.367 16.244 1.00 97.06 237 VAL A O 1
ATOM 1907 N N . LEU A 1 238 ? -22.616 0.876 16.381 1.00 96.38 238 LEU A N 1
ATOM 1908 C CA . LEU A 1 238 ? -22.916 0.983 17.803 1.00 96.38 238 LEU A CA 1
ATOM 1909 C C . LEU A 1 238 ? -24.395 0.645 18.073 1.00 96.38 238 LEU A C 1
ATOM 1911 O O . LEU A 1 238 ? -25.230 0.818 17.182 1.00 96.38 238 LEU A O 1
ATOM 1915 N N . PRO A 1 239 ? -24.766 0.255 19.309 1.00 95.56 239 PRO A N 1
ATOM 1916 C CA . PRO A 1 239 ? -26.155 -0.069 19.666 1.00 95.56 239 PRO A CA 1
ATOM 1917 C C . PRO A 1 239 ? -27.161 1.057 19.390 1.00 95.56 239 PRO A C 1
ATOM 1919 O O . PRO A 1 239 ? -28.333 0.810 19.128 1.00 95.56 239 PRO A O 1
ATOM 1922 N N . ASN A 1 240 ? -26.699 2.308 19.399 1.00 92.81 240 ASN A N 1
ATOM 1923 C CA . ASN A 1 240 ? -27.507 3.482 19.074 1.00 92.81 240 ASN A CA 1
ATOM 1924 C C . ASN A 1 240 ? -27.622 3.768 17.558 1.00 92.81 240 ASN A C 1
ATOM 1926 O O . ASN A 1 240 ? -28.095 4.837 17.176 1.00 92.81 240 ASN A O 1
ATOM 1930 N N . GLY A 1 241 ? -27.147 2.860 16.698 1.00 95.56 241 GLY A N 1
ATOM 1931 C CA . GLY A 1 241 ? -27.165 2.969 15.237 1.00 95.56 241 GLY A CA 1
ATOM 1932 C C . GLY A 1 241 ? -26.055 3.835 14.631 1.00 95.56 241 GLY A C 1
ATOM 1933 O O . GLY A 1 241 ? -25.914 3.876 13.408 1.00 95.56 241 GLY A O 1
ATOM 1934 N N . LYS A 1 242 ? -25.242 4.525 15.444 1.00 95.81 242 LYS A N 1
ATOM 1935 C CA . LYS A 1 242 ? -24.108 5.314 14.938 1.00 95.81 242 LYS A CA 1
ATOM 1936 C C . LYS A 1 242 ? -22.958 4.413 14.510 1.00 95.81 242 LYS A C 1
ATOM 1938 O O . LYS A 1 242 ? -22.833 3.275 14.949 1.00 95.81 242 LYS A O 1
ATOM 1943 N N . ARG A 1 243 ? -22.081 4.950 13.665 1.00 96.69 243 ARG A N 1
ATOM 1944 C CA . ARG A 1 243 ? -20.903 4.243 13.156 1.00 96.69 243 ARG A CA 1
ATOM 1945 C C . ARG A 1 243 ? -19.643 4.804 13.803 1.00 96.69 243 ARG A C 1
ATOM 1947 O O . ARG A 1 243 ? -19.384 5.997 13.681 1.00 96.69 243 ARG A O 1
ATOM 1954 N N . ALA A 1 244 ? -18.867 3.945 14.454 1.00 96.50 244 ALA A N 1
ATOM 1955 C CA . ALA A 1 244 ? -17.504 4.242 14.884 1.00 96.50 244 ALA A CA 1
ATOM 1956 C C . ALA A 1 244 ? -16.527 3.681 13.844 1.00 96.50 244 ALA A C 1
ATOM 1958 O O . ALA A 1 244 ? -16.686 2.539 13.416 1.00 96.50 244 ALA A O 1
ATOM 1959 N N . ARG A 1 245 ? -15.545 4.473 13.406 1.00 95.38 245 ARG A N 1
ATOM 1960 C CA . ARG A 1 245 ? -14.521 4.018 12.454 1.00 95.38 245 ARG A CA 1
ATOM 1961 C C . ARG A 1 245 ? -13.461 3.203 13.196 1.00 95.38 245 ARG A C 1
ATOM 1963 O O . ARG A 1 245 ? -13.041 3.610 14.278 1.00 95.38 245 ARG A O 1
ATOM 1970 N N . TYR A 1 246 ? -13.027 2.094 12.603 1.00 96.38 246 TYR A N 1
ATOM 1971 C CA . TYR A 1 246 ? -11.816 1.407 13.040 1.00 96.38 246 TYR A CA 1
ATOM 1972 C C . TYR A 1 246 ? -10.581 2.134 12.507 1.00 96.38 246 TYR A C 1
ATOM 1974 O O . TYR A 1 246 ? -10.497 2.445 11.318 1.00 96.38 246 TYR A O 1
ATOM 1982 N N . SER A 1 247 ? -9.620 2.378 13.387 1.00 95.25 247 SER A N 1
ATOM 1983 C CA . SER A 1 247 ? -8.267 2.804 13.043 1.00 95.25 247 SER A CA 1
ATOM 1984 C C . SER A 1 247 ? -7.337 1.605 13.163 1.00 95.25 247 SER A C 1
ATOM 1986 O O . SER A 1 247 ? -7.385 0.918 14.181 1.00 95.25 247 SER A O 1
ATOM 1988 N N . TYR A 1 248 ? -6.511 1.364 12.146 1.00 94.31 248 TYR A N 1
ATOM 1989 C CA . TYR A 1 248 ? -5.479 0.328 12.135 1.00 94.31 248 TYR A CA 1
ATOM 1990 C C . TYR A 1 248 ? -4.129 1.029 12.023 1.00 94.31 248 TYR A C 1
ATOM 1992 O O . TYR A 1 248 ? -3.914 1.784 11.077 1.00 94.31 248 TYR A O 1
ATOM 2000 N N . GLN A 1 249 ? -3.249 0.831 13.001 1.00 91.44 249 GLN A N 1
ATOM 2001 C CA . GLN A 1 249 ? -1.963 1.524 13.075 1.00 91.44 249 GLN A CA 1
ATOM 2002 C C . GLN A 1 249 ? -0.860 0.535 13.416 1.00 91.44 249 GLN A C 1
ATOM 2004 O O . GLN A 1 249 ? -0.956 -0.161 14.426 1.00 91.44 249 GLN A O 1
ATOM 2009 N N . GLU A 1 250 ? 0.193 0.490 12.605 1.00 87.44 250 GLU A N 1
ATOM 2010 C CA . GLU A 1 250 ? 1.417 -0.215 12.981 1.00 87.44 250 GLU A CA 1
ATOM 2011 C C . GLU A 1 250 ? 2.031 0.477 14.205 1.00 87.44 250 GLU A C 1
ATOM 2013 O O . GLU A 1 250 ? 2.131 1.705 14.272 1.00 87.44 250 GLU A O 1
ATOM 2018 N N . VAL A 1 251 ? 2.393 -0.310 15.212 1.00 83.62 251 VAL A N 1
ATOM 2019 C CA . VAL A 1 251 ? 3.042 0.166 16.434 1.00 83.62 251 VAL A CA 1
ATOM 2020 C C . VAL A 1 251 ? 4.169 -0.790 16.791 1.00 83.62 251 VAL A C 1
ATOM 2022 O O . VAL A 1 251 ? 4.036 -2.001 16.609 1.00 83.62 251 VAL A O 1
ATOM 2025 N N . ALA A 1 252 ? 5.268 -0.255 17.326 1.00 67.31 252 ALA A N 1
ATOM 2026 C CA . ALA A 1 252 ? 6.384 -1.077 17.776 1.00 67.31 252 ALA A CA 1
ATOM 2027 C C . ALA A 1 252 ? 5.882 -2.165 18.741 1.00 67.31 252 ALA A C 1
ATOM 2029 O O . ALA A 1 252 ? 5.121 -1.887 19.676 1.00 67.31 252 ALA A O 1
ATOM 2030 N N . THR A 1 253 ? 6.271 -3.413 18.481 1.00 56.53 253 THR A N 1
ATOM 2031 C CA . THR A 1 253 ? 6.022 -4.529 19.394 1.00 56.53 253 THR A CA 1
ATOM 2032 C C . THR A 1 253 ? 6.749 -4.271 20.709 1.00 56.53 253 THR A C 1
ATOM 2034 O O . THR A 1 253 ? 7.773 -3.593 20.740 1.00 56.53 253 THR A O 1
ATOM 2037 N N . ALA A 1 254 ? 6.222 -4.806 21.810 1.00 53.59 254 ALA A N 1
ATOM 2038 C CA . ALA A 1 254 ? 6.669 -4.522 23.177 1.00 53.59 254 ALA A CA 1
ATOM 2039 C C . ALA A 1 254 ? 8.135 -4.907 23.512 1.00 53.59 254 ALA A C 1
ATOM 2041 O O . ALA A 1 254 ? 8.531 -4.767 24.667 1.00 53.59 254 ALA A O 1
ATOM 2042 N N . ASP A 1 255 ? 8.930 -5.334 22.528 1.00 45.69 255 ASP A N 1
ATOM 2043 C CA . ASP A 1 255 ? 10.298 -5.831 22.696 1.00 45.69 255 ASP A CA 1
ATOM 2044 C C . ASP A 1 255 ? 11.404 -4.849 22.277 1.00 45.69 255 ASP A C 1
ATOM 2046 O O . ASP A 1 255 ? 12.580 -5.196 22.364 1.00 45.69 255 ASP A O 1
ATOM 2050 N N . GLU A 1 256 ? 11.089 -3.596 21.931 1.00 42.62 256 GLU A N 1
ATOM 2051 C CA . GLU A 1 256 ? 12.123 -2.565 21.772 1.00 42.62 256 GLU A CA 1
ATOM 2052 C C . GLU A 1 256 ? 12.007 -1.455 22.821 1.00 42.62 256 GLU A C 1
ATOM 2054 O O . GLU A 1 256 ? 11.017 -0.737 22.961 1.00 42.62 256 GLU A O 1
ATOM 2059 N N . GLN A 1 257 ? 13.070 -1.383 23.619 1.00 46.88 257 GLN A N 1
ATOM 2060 C CA . GLN A 1 257 ? 13.289 -0.514 24.763 1.00 46.88 257 GLN A CA 1
ATOM 2061 C C . GLN A 1 257 ? 12.983 0.959 24.446 1.00 46.88 257 GLN A C 1
ATOM 2063 O O . GLN A 1 257 ? 13.734 1.587 23.712 1.00 46.88 257 GLN A O 1
ATOM 2068 N N . SER A 1 258 ? 11.967 1.552 25.082 1.00 39.41 258 SER A N 1
ATOM 2069 C CA . SER A 1 258 ? 12.107 2.816 25.825 1.00 39.41 258 SER A CA 1
ATOM 2070 C C . SER A 1 258 ? 10.795 3.227 26.506 1.00 39.41 258 SER A C 1
ATOM 2072 O O . SER A 1 258 ? 9.687 2.924 26.079 1.00 39.41 258 SER A O 1
ATOM 2074 N N . SER A 1 259 ? 10.957 3.928 27.616 1.00 44.25 259 SER A N 1
ATOM 2075 C CA . SER A 1 259 ? 9.967 4.466 28.545 1.00 44.25 259 SER A CA 1
ATOM 2076 C C . SER A 1 259 ? 8.699 5.093 27.935 1.00 44.25 259 SER A C 1
ATOM 2078 O O . SER A 1 259 ? 8.779 6.091 27.223 1.00 44.25 259 SER A O 1
ATOM 2080 N N . GLY A 1 260 ? 7.530 4.632 28.401 1.00 40.78 260 GLY A N 1
ATOM 2081 C CA . GLY A 1 260 ? 6.304 5.442 28.464 1.00 40.78 260 GLY A CA 1
ATOM 2082 C C . GLY A 1 260 ? 5.111 4.922 27.658 1.00 40.78 260 GLY A C 1
ATOM 2083 O O . GLY A 1 260 ? 4.891 5.349 26.534 1.00 40.78 260 GLY A O 1
ATOM 2084 N N . LYS A 1 261 ? 4.262 4.114 28.314 1.00 40.69 261 LYS A N 1
ATOM 2085 C CA . LYS A 1 261 ? 2.979 3.550 27.830 1.00 40.69 261 LYS A CA 1
ATOM 2086 C C . LYS A 1 261 ? 3.128 2.434 26.784 1.00 40.69 261 LYS A C 1
ATOM 2088 O O . LYS A 1 261 ? 2.992 2.645 25.586 1.00 40.69 261 LYS A O 1
ATOM 2093 N N . ILE A 1 262 ? 3.290 1.211 27.294 1.00 46.91 262 ILE A N 1
ATOM 2094 C CA . ILE A 1 262 ? 3.102 -0.036 26.545 1.00 46.91 262 ILE A CA 1
ATOM 2095 C C . ILE A 1 262 ? 1.714 0.010 25.893 1.00 46.91 262 ILE A C 1
ATOM 2097 O O . ILE A 1 262 ? 0.686 -0.056 26.574 1.00 46.91 262 ILE A O 1
ATOM 2101 N N . VAL A 1 263 ? 1.672 0.162 24.574 1.00 53.62 263 VAL A N 1
ATOM 2102 C CA . VAL A 1 263 ? 0.465 -0.113 23.804 1.00 53.62 263 VAL A CA 1
ATOM 2103 C C . VAL A 1 263 ? 0.430 -1.626 23.648 1.00 53.62 263 VAL A C 1
ATOM 2105 O O . VAL A 1 263 ? 1.313 -2.191 23.020 1.00 53.62 263 VAL A O 1
ATOM 2108 N N . GLN A 1 264 ? -0.554 -2.293 24.255 1.00 53.56 264 GLN A N 1
ATOM 2109 C CA . GLN A 1 264 ? -0.822 -3.696 23.940 1.00 53.56 264 GLN A CA 1
ATOM 2110 C C . GLN A 1 264 ? -1.229 -3.776 22.462 1.00 53.56 264 GLN A C 1
ATOM 2112 O O . GLN A 1 264 ? -2.391 -3.566 22.136 1.00 53.56 264 GLN A O 1
ATOM 2117 N N . SER A 1 265 ? -0.285 -4.006 21.559 1.00 58.09 265 SER A N 1
ATOM 2118 C CA . SER A 1 265 ? -0.588 -4.495 20.221 1.00 58.09 265 SER A CA 1
ATOM 2119 C C . SER A 1 265 ? -0.517 -6.010 20.265 1.00 58.09 265 SER A C 1
ATOM 2121 O O . SER A 1 265 ? 0.472 -6.586 20.715 1.00 58.09 265 SER A O 1
ATOM 2123 N N . ALA A 1 266 ? -1.587 -6.667 19.829 1.00 55.97 266 ALA A N 1
ATOM 2124 C CA . ALA A 1 266 ? -1.404 -8.006 19.305 1.00 55.97 266 ALA A CA 1
ATOM 2125 C C . ALA A 1 266 ? -0.696 -7.815 17.958 1.00 55.97 266 ALA A C 1
ATOM 2127 O O . ALA A 1 266 ? -1.124 -6.995 17.144 1.00 55.97 266 ALA A O 1
ATOM 2128 N N . ASP A 1 267 ? 0.429 -8.497 17.768 1.00 63.94 267 ASP A N 1
ATOM 2129 C CA . ASP A 1 267 ? 1.049 -8.640 16.451 1.00 63.94 267 ASP A CA 1
ATOM 2130 C C . ASP A 1 267 ? 1.549 -7.340 15.792 1.00 63.94 267 ASP A C 1
ATOM 2132 O O . ASP A 1 267 ? 1.587 -7.245 14.567 1.00 63.94 267 ASP A O 1
ATOM 2136 N N . GLY A 1 268 ? 1.931 -6.324 16.576 1.00 81.00 268 GLY A N 1
ATOM 2137 C CA . GLY A 1 268 ? 2.510 -5.077 16.047 1.00 81.00 268 GLY A CA 1
ATOM 2138 C C . GLY A 1 268 ? 1.504 -4.121 15.395 1.00 81.00 268 GLY A C 1
ATOM 2139 O O . GLY A 1 268 ? 1.904 -3.116 14.814 1.00 81.00 268 GLY A O 1
ATOM 2140 N N . VAL A 1 269 ? 0.197 -4.388 15.512 1.00 89.25 269 VAL A N 1
ATOM 2141 C CA . VAL A 1 269 ? -0.855 -3.476 15.042 1.00 89.25 269 VAL A CA 1
ATOM 2142 C C . VAL A 1 269 ? -1.806 -3.129 16.181 1.00 89.25 269 VAL A C 1
ATOM 2144 O O . VAL A 1 269 ? -2.345 -3.986 16.880 1.00 89.25 269 VAL A O 1
ATOM 2147 N N . LEU A 1 270 ? -2.035 -1.836 16.369 1.00 92.06 270 LEU A N 1
ATOM 2148 C CA . LEU A 1 270 ? -3.055 -1.302 17.251 1.00 92.06 270 LEU A CA 1
ATOM 2149 C C . LEU A 1 270 ? -4.339 -1.071 16.451 1.00 92.06 270 LEU A C 1
ATOM 2151 O O . LEU A 1 270 ? -4.351 -0.302 15.488 1.00 92.06 270 LEU A O 1
ATOM 2155 N N . VAL A 1 271 ? -5.430 -1.689 16.904 1.00 94.94 271 VAL A N 1
ATOM 2156 C CA . VAL A 1 271 ? -6.771 -1.434 16.375 1.00 94.94 271 VAL A CA 1
ATOM 2157 C C . VAL A 1 271 ? -7.591 -0.657 17.393 1.00 94.94 271 VAL A C 1
ATOM 2159 O O . VAL A 1 271 ? -7.733 -1.088 18.539 1.00 94.94 271 VAL A O 1
ATOM 2162 N N . GLU A 1 272 ? -8.152 0.480 16.983 1.00 96.00 272 GLU A N 1
ATOM 2163 C CA . GLU A 1 272 ? -8.995 1.322 17.838 1.00 96.00 272 GLU A CA 1
ATOM 2164 C C . GLU A 1 272 ? -10.361 1.597 17.214 1.00 96.00 272 GLU A C 1
ATOM 2166 O O . GLU A 1 272 ? -10.464 1.765 16.002 1.00 96.00 272 GLU A O 1
ATOM 2171 N N . ILE A 1 273 ? -11.392 1.730 18.049 1.00 97.62 273 ILE A N 1
ATOM 2172 C CA . ILE A 1 273 ? -12.634 2.419 17.686 1.00 97.62 273 ILE A CA 1
ATOM 2173 C C . ILE A 1 273 ? -12.790 3.674 18.533 1.00 97.62 273 ILE A C 1
ATOM 2175 O O . ILE A 1 273 ? -12.754 3.613 19.763 1.00 97.62 273 ILE A O 1
ATOM 2179 N N . SER A 1 274 ? -13.002 4.808 17.869 1.00 96.88 274 SER A N 1
A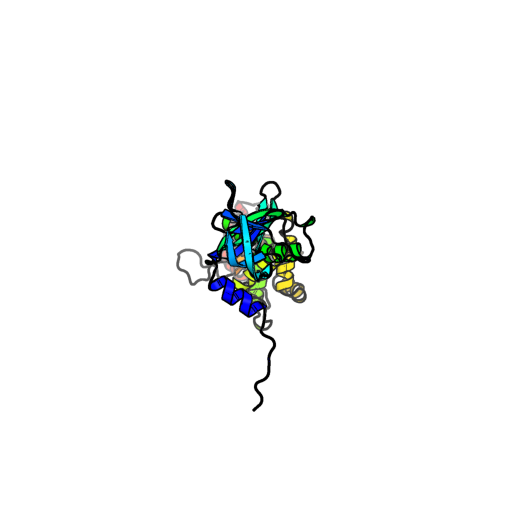TOM 2180 C CA . SER A 1 274 ? -13.208 6.095 18.534 1.00 96.88 274 SER A CA 1
ATOM 2181 C C . SER A 1 274 ? -14.676 6.506 18.461 1.00 96.88 274 SER A C 1
ATOM 2183 O O . SER A 1 274 ? -15.263 6.580 17.378 1.00 96.88 274 SER A O 1
ATOM 2185 N N . ALA A 1 275 ? -15.278 6.795 19.612 1.00 97.25 275 ALA A N 1
ATOM 2186 C CA . ALA A 1 275 ? -16.620 7.364 19.695 1.00 97.25 275 ALA A CA 1
ATOM 2187 C C . ALA A 1 275 ? -16.775 8.194 20.967 1.00 97.25 275 ALA A C 1
ATOM 2189 O O . ALA A 1 275 ? -16.002 8.071 21.920 1.00 97.25 275 ALA A O 1
ATOM 2190 N N . ARG A 1 276 ? -17.792 9.057 20.994 1.00 96.12 276 ARG A N 1
ATOM 2191 C CA . ARG A 1 276 ? -18.069 9.846 22.194 1.00 96.12 276 ARG A CA 1
ATOM 2192 C C . ARG A 1 276 ? -18.546 8.937 23.315 1.00 96.12 276 ARG A C 1
ATOM 2194 O O . ARG A 1 276 ? -19.177 7.910 23.075 1.00 96.12 276 ARG A O 1
ATOM 2201 N N . ILE A 1 277 ? -18.260 9.334 24.545 1.00 95.62 277 ILE A N 1
ATOM 2202 C CA . ILE A 1 277 ? -18.579 8.560 25.741 1.00 95.62 277 ILE A CA 1
ATOM 2203 C C . ILE A 1 277 ? -20.058 8.165 25.817 1.00 95.62 277 ILE A C 1
ATOM 2205 O O . ILE A 1 277 ? -20.353 7.026 26.168 1.00 95.62 277 ILE A O 1
ATOM 2209 N N . GLU A 1 278 ? -20.985 9.045 25.420 1.00 93.50 278 GLU A N 1
ATOM 2210 C CA . GLU A 1 278 ? -22.417 8.724 25.389 1.00 93.50 278 GLU A CA 1
ATOM 2211 C C . GLU A 1 278 ? -22.767 7.612 24.392 1.00 93.50 278 GLU A C 1
ATOM 2213 O O . GLU A 1 278 ? -23.728 6.873 24.593 1.00 93.50 278 GLU A O 1
ATOM 2218 N N . ASP A 1 279 ? -21.976 7.473 23.329 1.00 95.31 279 ASP A N 1
ATOM 2219 C CA . ASP A 1 279 ? -22.209 6.508 22.264 1.00 95.31 279 ASP A CA 1
ATOM 2220 C C . ASP A 1 279 ? -21.725 5.099 22.671 1.00 95.31 279 ASP A C 1
ATOM 2222 O O . ASP A 1 279 ? -22.227 4.102 22.154 1.00 95.31 279 ASP A O 1
ATOM 2226 N N . PHE A 1 280 ? -20.829 5.002 23.664 1.00 95.75 280 PHE A N 1
ATOM 2227 C CA . PHE A 1 280 ? -20.379 3.739 24.261 1.00 95.75 280 PHE A CA 1
ATOM 2228 C C . PHE A 1 280 ? -21.179 3.294 25.492 1.00 95.75 280 PHE A C 1
ATOM 2230 O O . PHE A 1 280 ? -20.977 2.177 25.965 1.00 95.75 280 PHE A O 1
ATOM 2237 N N . MET A 1 281 ? -22.106 4.106 26.013 1.00 93.31 281 MET A N 1
ATOM 2238 C CA . MET A 1 281 ? -22.811 3.807 27.272 1.00 93.31 281 MET A CA 1
ATOM 2239 C C . MET A 1 281 ? -23.577 2.474 27.269 1.00 93.31 281 MET A C 1
ATOM 2241 O O . MET A 1 281 ? -23.774 1.890 28.328 1.00 93.31 281 MET A O 1
ATOM 2245 N N . GLN A 1 282 ? -23.982 1.962 26.106 1.00 93.75 282 GLN A N 1
ATOM 2246 C CA . GLN A 1 282 ? -24.688 0.677 25.985 1.00 93.75 282 GLN A CA 1
ATOM 2247 C C . GLN A 1 282 ? -23.751 -0.528 25.778 1.00 93.75 282 GLN A C 1
ATOM 2249 O O . GLN A 1 282 ? -24.222 -1.651 25.636 1.00 93.75 282 GLN A O 1
ATOM 2254 N N . LEU A 1 283 ? -22.432 -0.315 25.731 1.00 95.06 283 LEU A N 1
ATOM 2255 C CA . LEU A 1 283 ? -21.440 -1.361 25.476 1.00 95.06 283 LEU A CA 1
ATOM 2256 C C . LEU A 1 283 ? -20.690 -1.766 26.742 1.00 95.06 283 LEU A C 1
ATOM 2258 O O . LEU A 1 283 ? -20.393 -0.941 27.611 1.00 95.06 283 LEU A O 1
ATOM 2262 N N . ARG A 1 284 ? -20.348 -3.050 26.832 1.00 94.94 284 ARG A N 1
ATOM 2263 C CA . ARG A 1 284 ? -19.634 -3.663 27.955 1.00 94.94 284 ARG A CA 1
ATOM 2264 C C . ARG A 1 284 ? -18.567 -4.621 27.450 1.00 94.94 284 ARG A C 1
ATOM 2266 O O . ARG A 1 284 ? -18.659 -5.116 26.332 1.00 94.94 284 ARG A O 1
ATOM 2273 N N . GLY A 1 285 ? -17.607 -4.910 28.320 1.00 95.50 285 GLY A N 1
ATOM 2274 C CA . GLY A 1 285 ? -16.568 -5.898 28.077 1.00 95.50 285 GLY A CA 1
ATOM 2275 C C . GLY A 1 285 ? -15.499 -5.446 27.088 1.00 95.50 285 GLY A C 1
ATOM 2276 O O . GLY A 1 285 ? -15.414 -4.279 26.684 1.00 95.50 285 GLY A O 1
ATOM 2277 N N . GLU A 1 286 ? -14.687 -6.423 26.700 1.00 95.81 286 GLU A N 1
ATOM 2278 C CA . GLU A 1 286 ? -13.708 -6.295 25.628 1.00 95.81 286 GLU A CA 1
ATOM 2279 C C . GLU A 1 286 ? -14.392 -6.324 24.259 1.00 95.81 286 GLU A C 1
ATOM 2281 O O . GLU A 1 286 ? -15.396 -7.011 24.065 1.00 95.81 286 GLU A O 1
ATOM 2286 N N . HIS A 1 287 ? -13.799 -5.632 23.287 1.00 95.25 287 HIS A N 1
ATOM 2287 C CA . HIS A 1 287 ? -14.163 -5.771 21.881 1.00 95.25 287 HIS A CA 1
ATOM 2288 C C . HIS A 1 287 ? -13.077 -6.522 21.126 1.00 95.25 287 HIS A C 1
ATOM 2290 O O . HIS A 1 287 ? -11.887 -6.259 21.319 1.00 95.25 287 HIS A O 1
ATOM 2296 N N . LYS A 1 288 ? -13.481 -7.463 20.274 1.00 95.06 288 LYS A N 1
ATOM 2297 C CA . LYS A 1 288 ? -12.563 -8.258 19.456 1.00 95.06 288 LYS A CA 1
ATOM 2298 C C . LYS A 1 288 ? -13.110 -8.421 18.045 1.00 95.06 288 LYS A C 1
ATOM 2300 O O . LYS A 1 288 ? -14.316 -8.552 17.852 1.00 95.06 288 LYS A O 1
ATOM 2305 N N . ILE A 1 289 ? -12.203 -8.444 17.078 1.00 95.69 289 ILE A N 1
ATOM 2306 C CA . ILE A 1 289 ? -12.462 -8.754 15.667 1.00 95.69 289 ILE A CA 1
ATOM 2307 C C . ILE A 1 289 ? -11.596 -9.948 15.244 1.00 95.69 289 ILE A C 1
ATOM 2309 O O . ILE A 1 289 ? -10.914 -10.539 16.088 1.00 95.69 289 ILE A O 1
ATOM 2313 N N . ALA A 1 290 ? -11.648 -10.326 13.963 1.00 94.69 290 ALA A N 1
ATOM 2314 C CA . ALA A 1 290 ? -10.885 -11.450 13.418 1.00 94.69 290 ALA A CA 1
ATOM 2315 C C . ALA A 1 290 ? -11.081 -12.754 14.218 1.00 94.69 290 ALA A C 1
ATOM 2317 O O . ALA A 1 290 ? -10.138 -13.314 14.769 1.00 94.69 290 ALA A O 1
ATOM 2318 N N . ASP A 1 291 ? -12.338 -13.186 14.367 1.00 93.38 291 ASP A N 1
ATOM 2319 C CA . ASP A 1 291 ? -12.717 -14.400 15.113 1.00 93.38 291 ASP A CA 1
ATOM 2320 C C . ASP A 1 291 ? -12.190 -14.437 16.560 1.00 93.38 291 ASP A C 1
ATOM 2322 O O . ASP A 1 291 ? -11.898 -15.489 17.124 1.00 93.38 291 ASP A O 1
ATOM 2326 N N . GLY A 1 292 ? -12.057 -13.260 17.180 1.00 92.50 292 GLY A N 1
ATOM 2327 C CA . GLY A 1 292 ? -11.574 -13.114 18.551 1.00 92.50 292 GLY A CA 1
ATOM 2328 C C . GLY A 1 292 ? -10.050 -13.075 18.690 1.00 92.50 292 GLY A C 1
ATOM 2329 O O . GLY A 1 292 ? -9.572 -12.916 19.816 1.00 92.50 292 GLY A O 1
ATOM 2330 N N . LYS A 1 293 ? -9.298 -13.181 17.586 1.00 91.38 293 LYS A N 1
ATOM 2331 C CA . LYS A 1 293 ? -7.828 -13.141 17.574 1.00 91.38 293 LYS A CA 1
ATOM 2332 C C . LYS A 1 293 ? -7.286 -11.737 17.856 1.00 91.38 293 LYS A C 1
ATOM 2334 O O . LYS A 1 293 ? -6.246 -11.606 18.491 1.00 91.38 293 LYS A O 1
ATOM 2339 N N . LEU A 1 294 ? -8.010 -10.689 17.452 1.00 91.50 294 LEU A N 1
ATOM 2340 C CA . LEU A 1 294 ? -7.534 -9.308 17.546 1.00 91.50 294 LEU A CA 1
ATOM 2341 C C . LEU A 1 294 ? -8.395 -8.479 18.503 1.00 91.50 294 LEU A C 1
ATOM 2343 O O . LEU A 1 294 ? -9.586 -8.271 18.264 1.00 91.50 294 LEU A O 1
ATOM 2347 N N . LYS A 1 295 ? -7.792 -7.989 19.594 1.00 93.38 295 LYS A N 1
ATOM 2348 C CA . LYS A 1 295 ? -8.450 -7.052 20.518 1.00 93.38 295 LYS A CA 1
ATOM 2349 C C . LYS A 1 295 ? -8.538 -5.660 19.902 1.00 93.38 295 LYS A C 1
ATOM 2351 O O . LYS A 1 295 ? -7.629 -5.222 19.203 1.00 93.38 295 LYS A O 1
ATOM 2356 N N . VAL A 1 296 ? -9.606 -4.943 20.233 1.00 94.81 296 VAL A N 1
ATOM 2357 C CA . VAL A 1 296 ? -9.847 -3.571 19.784 1.00 94.81 296 VAL A CA 1
ATOM 2358 C C . VAL A 1 296 ? -9.928 -2.646 20.990 1.00 94.81 296 VAL A C 1
ATOM 2360 O O . VAL A 1 296 ? -10.681 -2.899 21.932 1.00 94.81 296 VAL A O 1
ATOM 2363 N N . ARG A 1 297 ? -9.158 -1.557 20.956 1.00 95.62 297 ARG A N 1
ATOM 2364 C CA . ARG A 1 297 ? -9.158 -0.540 22.006 1.00 95.62 297 ARG A CA 1
ATOM 2365 C C . ARG A 1 297 ? -10.282 0.455 21.770 1.00 95.62 297 ARG A C 1
ATOM 2367 O O . ARG A 1 297 ? -10.473 0.955 20.665 1.00 95.62 297 ARG A O 1
ATOM 2374 N N . TYR A 1 298 ? -10.992 0.797 22.828 1.00 97.50 298 TYR A N 1
ATOM 2375 C CA . TYR A 1 298 ? -11.923 1.909 22.823 1.00 97.50 298 TYR A CA 1
ATOM 2376 C C . TYR A 1 298 ? -11.160 3.202 23.092 1.00 97.50 298 TYR A C 1
ATOM 2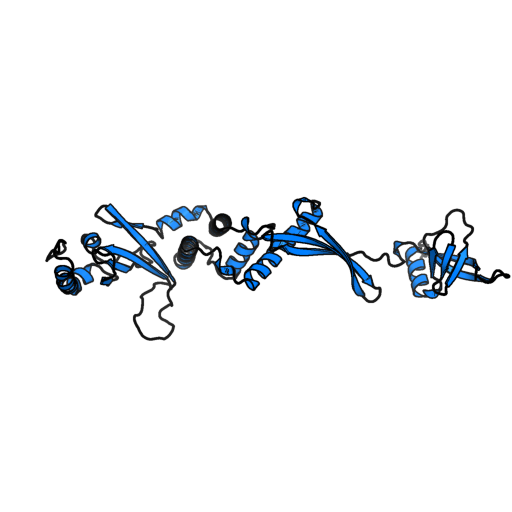378 O O . TYR A 1 298 ? -10.527 3.352 24.141 1.00 97.50 298 TYR A O 1
ATOM 2386 N N . ASP A 1 299 ? -11.246 4.143 22.162 1.00 97.50 299 ASP A N 1
ATOM 2387 C CA . ASP A 1 299 ? -10.830 5.528 22.342 1.00 97.50 299 ASP A CA 1
ATOM 2388 C C . ASP A 1 299 ? -12.070 6.364 22.665 1.00 97.50 299 ASP A C 1
ATOM 2390 O O . ASP A 1 299 ? -12.883 6.712 21.805 1.00 97.50 299 ASP A O 1
ATOM 2394 N N . ILE A 1 300 ? -12.266 6.603 23.957 1.00 97.19 300 ILE A N 1
ATOM 2395 C CA . ILE A 1 300 ? -13.443 7.285 24.472 1.00 97.19 300 ILE A CA 1
ATOM 2396 C C . ILE A 1 300 ? -13.217 8.781 24.302 1.00 97.19 300 ILE A C 1
ATOM 2398 O O . ILE A 1 300 ? -12.227 9.329 24.796 1.00 97.19 300 ILE A O 1
ATOM 2402 N N . LEU A 1 301 ? -14.150 9.443 23.620 1.00 97.06 301 LEU A N 1
ATOM 2403 C CA . LEU A 1 301 ? -14.083 10.868 23.319 1.00 97.06 301 LEU A CA 1
ATOM 2404 C C . LEU A 1 301 ? -15.053 11.680 24.190 1.00 97.06 301 LEU A C 1
ATOM 2406 O O . LEU A 1 301 ? -16.163 11.247 24.505 1.00 97.06 301 LEU A O 1
ATOM 2410 N N . ALA A 1 302 ? -14.664 12.902 24.538 1.00 96.00 302 ALA A N 1
ATOM 2411 C CA . ALA A 1 302 ? -15.574 13.918 25.063 1.00 96.00 302 ALA A CA 1
ATOM 2412 C C . ALA A 1 302 ? -16.555 14.414 23.973 1.00 96.00 302 ALA A C 1
ATOM 2414 O O . ALA A 1 302 ? -16.331 14.172 22.783 1.00 96.00 302 ALA A O 1
ATOM 2415 N N . PRO A 1 303 ? -17.601 15.191 24.331 1.00 94.81 303 PRO A N 1
ATOM 2416 C CA . PRO A 1 303 ? -18.531 15.768 23.354 1.00 94.81 303 PRO A CA 1
ATOM 2417 C C . PRO A 1 303 ? -17.882 16.604 22.241 1.00 94.81 303 PRO A C 1
ATOM 2419 O O . PRO A 1 303 ? -18.455 16.741 21.165 1.00 94.81 303 PRO A O 1
ATOM 2422 N N . ASN A 1 304 ? -16.684 17.149 22.482 1.00 95.25 304 ASN A N 1
ATOM 2423 C CA . ASN A 1 304 ? -15.888 17.890 21.501 1.00 95.25 304 ASN A CA 1
ATOM 2424 C C . ASN A 1 304 ? -14.899 17.016 20.703 1.00 95.25 304 ASN A C 1
ATOM 2426 O O . ASN A 1 304 ? -13.970 17.560 20.112 1.00 95.25 304 ASN A O 1
ATOM 2430 N N . PHE A 1 305 ? -15.063 15.691 20.724 1.00 94.94 305 PHE A N 1
ATOM 2431 C CA . PHE A 1 305 ? -14.243 14.713 20.000 1.00 94.94 305 PHE A CA 1
ATOM 2432 C C . PHE A 1 305 ? -12.771 14.622 20.432 1.00 94.94 305 PHE A C 1
ATOM 2434 O O . PHE A 1 305 ? -11.961 14.026 19.729 1.00 94.94 305 PHE A O 1
ATOM 2441 N N . ARG A 1 306 ? -12.402 15.163 21.600 1.00 96.25 306 ARG A N 1
ATOM 2442 C CA . ARG A 1 306 ? -11.070 14.926 22.178 1.00 96.25 306 ARG A CA 1
ATOM 2443 C C . ARG A 1 306 ? -11.053 13.636 22.989 1.00 96.25 306 ARG A C 1
ATOM 2445 O O . ARG A 1 306 ? -11.964 13.419 23.788 1.00 96.25 306 ARG A O 1
ATOM 2452 N N . THR A 1 307 ? -10.003 12.833 22.829 1.00 96.69 307 THR A N 1
ATOM 2453 C CA . THR A 1 307 ? -9.746 11.656 23.669 1.00 96.69 307 THR A CA 1
ATOM 2454 C C . THR A 1 307 ? -9.710 12.046 25.141 1.00 96.69 307 THR A C 1
ATOM 2456 O O . THR A 1 307 ? -8.985 12.963 25.530 1.00 96.69 307 THR A O 1
ATOM 2459 N N . ILE A 1 308 ? -10.475 11.322 25.954 1.00 95.50 308 ILE A N 1
ATOM 2460 C CA . ILE A 1 308 ? -10.478 11.449 27.417 1.00 95.50 308 ILE A CA 1
ATOM 2461 C C . ILE A 1 308 ? -9.832 10.243 28.086 1.00 95.50 308 ILE A C 1
ATOM 2463 O O . ILE A 1 308 ? -9.077 10.396 29.038 1.00 95.50 308 ILE A O 1
ATOM 2467 N N . GLN A 1 309 ? -10.106 9.048 27.574 1.00 95.50 309 GLN A N 1
ATOM 2468 C CA . GLN A 1 309 ? -9.609 7.801 28.122 1.00 95.50 309 GLN A CA 1
ATOM 2469 C C . GLN A 1 309 ? -9.539 6.771 27.004 1.00 95.50 309 GLN A C 1
ATOM 2471 O O . GLN A 1 309 ? -10.436 6.686 26.169 1.00 95.50 309 GLN A O 1
ATOM 2476 N N . LYS A 1 310 ? -8.490 5.953 27.026 1.00 95.44 310 LYS A N 1
ATOM 2477 C CA . LYS A 1 310 ? -8.389 4.759 26.190 1.00 95.44 310 LYS A CA 1
ATOM 2478 C C . LYS A 1 310 ? -8.495 3.526 27.082 1.00 95.44 310 LYS A C 1
ATOM 2480 O O . LYS A 1 310 ? -7.880 3.500 28.149 1.00 95.44 310 LYS A O 1
ATOM 2485 N N . THR A 1 311 ? -9.278 2.531 26.681 1.00 95.06 311 THR A N 1
ATOM 2486 C CA . THR A 1 311 ? -9.473 1.290 27.450 1.00 95.06 311 THR A CA 1
ATOM 2487 C C . THR A 1 311 ? -9.670 0.090 26.532 1.00 95.06 311 THR A C 1
ATOM 2489 O O . THR A 1 311 ? -10.223 0.220 25.446 1.00 95.06 311 THR A O 1
ATOM 2492 N N . TRP A 1 312 ? -9.235 -1.088 26.972 1.00 94.94 312 TRP A N 1
ATOM 2493 C CA . TRP A 1 312 ? -9.514 -2.361 26.295 1.00 94.94 312 TRP A CA 1
ATOM 2494 C C . TRP A 1 312 ? -10.808 -3.016 26.775 1.00 94.94 312 TRP A C 1
ATOM 2496 O O . TRP A 1 312 ? -11.347 -3.878 26.091 1.00 94.94 312 TRP A O 1
ATOM 2506 N N . ASP A 1 313 ? -11.307 -2.595 27.936 1.00 95.62 313 ASP A N 1
ATOM 2507 C CA . ASP A 1 313 ? -12.514 -3.124 28.556 1.00 95.62 313 ASP A CA 1
ATOM 2508 C C . ASP A 1 313 ? -13.386 -1.968 29.049 1.00 95.62 313 ASP A C 1
ATOM 2510 O O . ASP A 1 313 ? -12.987 -1.165 29.905 1.00 95.62 313 ASP A O 1
ATOM 2514 N N . LEU A 1 314 ? -14.590 -1.876 28.487 1.00 96.81 314 LEU A N 1
ATOM 2515 C CA . LEU A 1 314 ? -15.562 -0.873 28.896 1.00 96.81 314 LEU A CA 1
ATOM 2516 C C . LEU A 1 314 ? -16.156 -1.177 30.272 1.00 96.81 314 LEU A C 1
ATOM 2518 O O . LEU A 1 314 ? -16.462 -0.240 31.002 1.00 96.81 314 LEU A O 1
ATOM 2522 N N . THR A 1 315 ? -16.277 -2.446 30.676 1.00 96.00 315 THR A N 1
ATOM 2523 C CA . THR A 1 315 ? -16.811 -2.803 32.001 1.00 96.00 315 THR A CA 1
ATOM 2524 C C . THR A 1 315 ? -15.945 -2.211 33.107 1.00 96.00 315 THR A C 1
ATOM 2526 O O . THR A 1 315 ? -16.460 -1.489 33.964 1.00 96.00 315 THR A O 1
ATOM 2529 N N . SER A 1 316 ? -14.629 -2.437 33.047 1.00 94.75 316 SER A N 1
ATOM 2530 C CA . SER A 1 316 ? -13.681 -1.838 33.991 1.00 94.75 316 SER A CA 1
ATOM 2531 C C . SER A 1 316 ? -13.713 -0.305 33.958 1.00 94.75 316 SER A C 1
ATOM 2533 O O . SER A 1 316 ? -13.720 0.334 35.011 1.00 94.75 316 SER A O 1
ATOM 2535 N N . PHE A 1 317 ? -13.814 0.308 32.772 1.00 96.12 317 PHE A N 1
ATOM 2536 C CA . PHE A 1 317 ? -13.921 1.766 32.654 1.00 96.12 317 PHE A CA 1
ATOM 2537 C C . PHE A 1 317 ? -15.156 2.324 33.374 1.00 96.12 317 PHE A C 1
ATOM 2539 O O . PHE A 1 317 ? -15.026 3.261 34.167 1.00 96.12 317 PHE A O 1
ATOM 2546 N N . TRP A 1 318 ? -16.340 1.746 33.142 1.00 95.75 318 TRP A N 1
ATOM 2547 C CA . TRP A 1 318 ? -17.586 2.209 33.762 1.00 95.75 318 TRP A CA 1
ATOM 2548 C C . TRP A 1 318 ? -17.588 2.041 35.284 1.00 95.75 318 TRP A C 1
ATOM 2550 O O . TRP A 1 318 ? -18.149 2.883 35.983 1.00 95.75 318 TRP A O 1
ATOM 2560 N N . GLN A 1 319 ? -16.957 0.981 35.795 1.00 94.62 319 GLN A N 1
ATOM 2561 C CA . GLN A 1 319 ? -16.899 0.691 37.229 1.00 94.62 319 GLN A CA 1
ATOM 2562 C C . GLN A 1 319 ? -15.864 1.545 37.968 1.00 94.62 319 GLN A C 1
ATOM 2564 O O . GLN A 1 319 ? -16.151 2.035 39.058 1.00 94.62 319 GLN A O 1
ATOM 2569 N N . ASN A 1 320 ? -14.682 1.740 37.376 1.00 94.31 320 ASN A N 1
ATOM 2570 C CA . ASN A 1 320 ? -13.517 2.247 38.104 1.00 94.31 320 ASN A CA 1
ATOM 2571 C C . ASN A 1 320 ? -13.133 3.684 37.730 1.00 94.31 320 ASN A C 1
ATOM 2573 O O . ASN A 1 320 ? -12.649 4.425 38.576 1.00 94.31 320 ASN A O 1
ATOM 2577 N N . THR A 1 321 ? -13.334 4.096 36.475 1.00 94.31 321 THR A N 1
ATOM 2578 C CA . THR A 1 321 ? -12.776 5.358 35.944 1.00 94.31 321 THR A CA 1
ATOM 2579 C C . THR A 1 321 ? -13.854 6.383 35.595 1.00 94.31 321 THR A C 1
ATOM 2581 O O . THR A 1 321 ? -13.637 7.592 35.692 1.00 94.31 321 THR A O 1
ATOM 2584 N N . TYR A 1 322 ? -15.051 5.927 35.219 1.00 95.94 322 TYR A N 1
ATOM 2585 C CA . TYR A 1 322 ? -16.122 6.801 34.749 1.00 95.94 322 TYR A CA 1
ATOM 2586 C C . TYR A 1 322 ? -16.548 7.853 35.779 1.00 95.94 322 TYR A C 1
ATOM 2588 O O . TYR A 1 322 ? -16.843 8.978 35.390 1.00 95.94 322 TYR A O 1
ATOM 2596 N N . ALA A 1 323 ? -16.556 7.542 37.079 1.00 94.81 323 ALA A N 1
ATOM 2597 C CA . ALA A 1 323 ? -16.974 8.494 38.112 1.00 94.81 323 ALA A CA 1
ATOM 2598 C C . ALA A 1 323 ? -16.102 9.767 38.138 1.00 94.81 323 ALA A C 1
ATOM 2600 O O . ALA A 1 323 ? -16.628 10.880 38.249 1.00 94.81 323 ALA A O 1
ATOM 2601 N N . GLU A 1 324 ? -14.786 9.611 37.981 1.00 94.31 324 GLU A N 1
ATOM 2602 C CA . GLU A 1 324 ? -13.824 10.717 37.939 1.00 94.31 324 GLU A CA 1
ATOM 2603 C C . GLU A 1 324 ? -13.964 11.516 36.641 1.00 94.31 324 GLU A C 1
ATOM 2605 O O . GLU A 1 324 ? -14.160 12.734 36.672 1.00 94.31 324 GLU A O 1
ATOM 2610 N N . VAL A 1 325 ? -13.986 10.812 35.505 1.00 94.56 325 VAL A N 1
ATOM 2611 C CA . VAL A 1 325 ? -14.190 11.397 34.171 1.00 94.56 325 VAL A CA 1
ATOM 2612 C C . VAL A 1 325 ? -15.504 12.178 34.104 1.00 94.56 325 VAL A C 1
ATOM 2614 O O . VAL A 1 325 ? -15.556 13.302 33.607 1.00 94.56 325 VAL A O 1
ATOM 2617 N N . ARG A 1 326 ? -16.583 11.626 34.664 1.00 94.62 326 ARG A N 1
ATOM 2618 C CA . ARG A 1 326 ? -17.900 12.261 34.738 1.00 94.62 326 ARG A CA 1
ATOM 2619 C C . ARG A 1 326 ? -17.855 13.564 35.531 1.00 94.62 326 ARG A C 1
ATOM 2621 O O . ARG A 1 326 ? -18.488 14.535 35.118 1.00 94.62 326 ARG A O 1
ATOM 2628 N N . LYS A 1 327 ? -17.141 13.605 36.663 1.00 94.06 327 LYS A N 1
ATOM 2629 C CA . LYS A 1 327 ? -17.007 14.817 37.492 1.00 94.06 327 LYS A CA 1
ATOM 2630 C C . LYS A 1 327 ? -16.347 15.947 36.703 1.00 94.06 327 LYS A C 1
ATOM 2632 O O . LYS A 1 327 ? -16.834 17.076 36.739 1.00 94.06 327 LYS A O 1
ATOM 2637 N N . GLU A 1 328 ? -15.289 15.632 35.960 1.00 93.38 328 GLU A N 1
ATOM 2638 C CA . GLU A 1 328 ? -14.606 16.592 35.093 1.00 93.38 328 GLU A CA 1
ATOM 2639 C C . GLU A 1 328 ? -15.504 17.055 33.934 1.00 93.38 328 GLU A C 1
ATOM 2641 O O . GLU A 1 328 ? -15.698 18.258 33.721 1.00 93.38 328 GLU A O 1
ATOM 2646 N N . LEU A 1 329 ? -16.098 16.108 33.202 1.00 94.75 329 LEU A N 1
ATOM 2647 C CA . LEU A 1 329 ? -16.904 16.406 32.019 1.00 94.75 329 LEU A CA 1
ATOM 2648 C C . LEU A 1 329 ? -18.194 17.149 32.351 1.00 94.75 329 LEU A C 1
ATOM 2650 O O . LEU A 1 329 ? -18.596 18.016 31.581 1.00 94.75 329 LEU A O 1
ATOM 2654 N N . ARG A 1 330 ? -18.814 16.892 33.507 1.00 94.50 330 ARG A N 1
ATOM 2655 C CA . ARG A 1 330 ? -20.005 17.628 33.951 1.00 94.50 330 ARG A CA 1
ATOM 2656 C C . ARG A 1 330 ? -19.724 19.115 34.157 1.00 94.50 330 ARG A C 1
ATOM 2658 O O . ARG A 1 330 ? -20.595 19.930 33.865 1.00 94.50 330 ARG A O 1
ATOM 2665 N N . GLY A 1 331 ? -18.525 19.469 34.624 1.00 93.69 331 GLY A N 1
ATOM 2666 C CA . GLY A 1 331 ? -18.104 20.865 34.759 1.00 93.69 331 GLY A CA 1
ATOM 2667 C C . GLY A 1 331 ? -17.887 21.542 33.404 1.00 93.69 331 GLY A C 1
ATOM 2668 O O . GLY A 1 331 ? -18.374 22.648 33.181 1.00 93.69 331 GLY A O 1
ATOM 2669 N N . ARG A 1 332 ? -17.201 20.862 32.475 1.00 93.38 332 ARG A N 1
ATOM 2670 C CA . ARG A 1 332 ? -16.902 21.401 31.133 1.00 93.38 332 ARG A CA 1
ATOM 2671 C C . ARG A 1 332 ? -18.117 21.412 30.195 1.00 93.38 332 ARG A C 1
ATOM 2673 O O . ARG A 1 332 ? -18.223 22.287 29.341 1.00 93.38 332 ARG A O 1
ATOM 2680 N N . TYR A 1 333 ? -19.033 20.458 30.354 1.00 95.12 333 TYR A N 1
ATOM 2681 C CA . TYR A 1 333 ? -20.181 20.219 29.474 1.00 95.12 333 TYR A CA 1
ATOM 2682 C C . TYR A 1 333 ? -21.481 20.033 30.284 1.00 95.12 333 TYR A C 1
ATOM 2684 O O . TYR A 1 333 ? -22.065 18.944 30.290 1.00 95.12 333 TYR A O 1
ATOM 2692 N N . PRO A 1 334 ? -21.991 21.085 30.951 1.00 92.50 334 PRO A N 1
ATOM 2693 C CA . PRO A 1 334 ? -23.122 20.975 31.881 1.00 92.50 334 PRO A CA 1
ATOM 2694 C C . PRO A 1 334 ? -24.461 20.631 31.211 1.00 92.50 334 PRO A C 1
ATOM 2696 O O . PRO A 1 334 ? -25.375 20.163 31.881 1.00 92.50 334 PRO A O 1
ATOM 2699 N N . LYS A 1 335 ? -24.587 20.856 29.894 1.00 91.56 335 LYS A N 1
ATOM 2700 C CA . LYS A 1 335 ? -25.803 20.559 29.116 1.00 91.56 335 LYS A CA 1
ATOM 2701 C C . LYS A 1 335 ? -25.913 19.093 28.673 1.00 91.56 335 LYS A C 1
ATOM 2703 O O . LYS A 1 335 ? -26.962 18.704 28.169 1.00 91.56 335 LYS A O 1
ATOM 2708 N N . HIS A 1 336 ? -24.852 18.296 28.814 1.00 89.12 336 HIS A N 1
ATOM 2709 C CA . HIS A 1 336 ? -24.857 16.891 28.403 1.00 89.12 336 HIS A CA 1
ATOM 2710 C C . HIS A 1 336 ? -25.391 15.978 29.519 1.00 89.12 336 HIS A C 1
ATOM 2712 O O . HIS A 1 336 ? -25.157 16.251 30.699 1.00 89.12 336 HIS A O 1
ATOM 2718 N N . PRO A 1 337 ? -26.107 14.891 29.174 1.00 85.50 337 PRO A N 1
ATOM 2719 C CA . PRO A 1 337 ? -26.595 13.939 30.159 1.00 85.50 337 PRO A CA 1
ATOM 2720 C C . PRO A 1 337 ? -25.440 13.081 30.692 1.00 85.50 337 PRO A C 1
ATOM 2722 O O . PRO A 1 337 ? -24.802 12.339 29.952 1.00 85.50 337 PRO A O 1
ATOM 2725 N N . TRP A 1 338 ? -25.205 13.166 32.002 1.00 90.25 338 TRP A N 1
ATOM 2726 C CA . TRP A 1 338 ? -24.148 12.441 32.709 1.00 90.25 338 TRP A CA 1
ATOM 2727 C C . TRP A 1 338 ? -24.764 11.498 33.754 1.00 90.25 338 TRP A C 1
ATOM 2729 O O . TRP A 1 338 ? -24.837 11.872 34.936 1.00 90.25 338 TRP A O 1
ATOM 2739 N N . PRO A 1 339 ? -25.251 10.305 33.363 1.00 90.31 339 PRO A N 1
ATOM 2740 C CA . PRO A 1 339 ? -25.914 9.385 34.285 1.00 90.31 339 PRO A CA 1
ATOM 2741 C C . PRO A 1 339 ? -24.961 8.941 35.401 1.00 90.31 339 PRO A C 1
ATOM 2743 O O . PRO A 1 339 ? -23.764 8.776 35.169 1.00 90.31 339 PRO A O 1
ATOM 2746 N N . GLU A 1 340 ? -25.483 8.771 36.619 1.00 85.31 340 GLU A N 1
ATOM 2747 C CA . GLU A 1 340 ? -24.705 8.252 37.760 1.00 85.31 340 GLU A CA 1
ATOM 2748 C C . GLU A 1 340 ? -24.363 6.777 37.607 1.00 85.31 340 GLU A C 1
ATOM 2750 O O . GLU A 1 340 ? -23.297 6.346 38.035 1.00 85.31 340 GLU A O 1
ATOM 2755 N N . LYS A 1 341 ? -25.260 6.021 36.973 1.00 81.69 341 LYS A N 1
ATOM 2756 C CA . LYS A 1 341 ? -25.085 4.605 36.677 1.00 81.69 341 LYS A CA 1
ATOM 2757 C C . LYS A 1 341 ? -25.257 4.395 35.186 1.00 81.69 341 LYS A C 1
ATOM 2759 O O . LYS A 1 341 ? -26.275 4.788 34.621 1.00 81.69 341 LYS A O 1
ATOM 2764 N N . VAL A 1 342 ? -24.261 3.775 34.574 1.00 82.62 342 VAL A N 1
ATOM 2765 C CA . VAL A 1 342 ? -24.348 3.266 33.209 1.00 82.62 342 VAL A CA 1
ATOM 2766 C C . VAL A 1 342 ? -24.716 1.786 33.360 1.00 82.62 342 VAL A C 1
ATOM 2768 O O . VAL A 1 342 ? -23.944 1.039 33.962 1.00 82.62 342 VAL A O 1
ATOM 2771 N N . MET A 1 343 ? -25.920 1.389 32.922 1.00 61.59 343 MET A N 1
ATOM 2772 C CA . MET A 1 343 ? -26.423 0.001 33.015 1.00 61.59 343 MET A CA 1
ATOM 2773 C C . MET A 1 343 ? -25.697 -0.916 32.054 1.00 61.59 343 MET A C 1
ATOM 2775 O O . MET A 1 343 ? -25.673 -0.559 30.854 1.00 61.59 343 MET A O 1
#

Secondary structure (DSSP, 8-state):
-----PPP-HHHHHHHHHHH-GGGEEEEETTEEEETTS-EE----SS--SEEEEEEEEEPPSSSS-EEEEEEEEEE-GGGTT---EEEEEEEEEEGGGTEEEEEEEEEEEPTTS-EEEEEEEEE-GGGS-HHHHHHHHHTHHHHHHHHHHHTT-TTTT--HHHHHHHHHHHHHHHH-GGG------HHHHHHHHHHHHTT--BGGGS-HHHHHHHHHHHH-GGGHHHHHHHS-SEEE-TTS-EEEEEEEE---TTS--SS-----BTTEEEEEEEEHHHHTT--SBEEETTTTEEEEEEEE-TTS-EEEEESBHHHIIIIIHHHHHHHHHHH-TTS---S---

Sequence (343 aa):
MPIAKGEPDTRAIAQSLLAAFPDALATPSGNVYKLSNGNTIRLQVSEPPYALLALSMLRTGGGSKSELRVSLYAPVPKELLGGESENIRYELLWRSGQERFIGIEIHESESPNGDIRETSRKEILPQEASPKVLEKLKELTAEAWRDKLEKENWTGRYLTENIQTLLIKMRLAARLYPEYGLPEFNDEDMELILNELTDGIFLLRDINEDRYRNIVEDYFGKSMLAWLQKTFPDHYVLPNGKRARYSYQEVATADEQSSGKIVQSADGVLVEISARIEDFMQLRGEHKIADGKLKVRYDILAPNFRTIQKTWDLTSFWQNTYAEVRKELRGRYPKHPWPEKVM

Radius of gyration: 39.4 Å; chains: 1; bounding box: 83×67×104 Å

InterPro domains:
  IPR013689 ATP-dependent RNA helicase HrpB, C-terminal [PF08482] (199-341)

Foldseek 3Di:
DDDDPDPPPLQVVLLVCCVVQVQQKWADDPQWTAGPVGAIEHDDDPDDARIKRQPDWDFDDDDDGTYIYGPDIRHDHPVSVPPFPQDWDKDWDQDPVQQWTWIKIWTWGQDPVRDIDTPDIDIHGLVRDDPVVLLVVLVHFLVVVVVVCVVVVVLCVLVPLVNVLVLLLQLVCCVLCVVVVFDNPPPVLVSVLSSQLGGSDTHVVSNHNVSSVVSVCVSRPVVCVVVSCQQPPQWDQFPVRDTWGKDKDFADQPPDDDDDDDDPFDPRIAIETEDEQVSCLQPWFADAGNVRSGTYKYQYAHPVRHGDDIGRTVNCCQPPPLVVVLVVNCVVPVPDDRDPHRD